Protein AF-A0A2J4XXE4-F1 (afdb_monomer_lite)

Foldseek 3Di:
DQQVCQLVVVAEGEDEFEAAPRLVVCLVVQLVQAVLLGQYEYEYEAAAPVCAPPPPDRHDPSVVSCVVRWLEEDEDNALVCVLVVQQVSRQSQNEQRHHYYYYYYYPVSVVDDDDDPDGDDHNDYDDFDDDDPVLVVVVVVVLVPWPQEAEEEELQCSVPLPVVVCVCVVSVHQYEYDPNCAPSQDCPHPSYLYYAFPPTDPVSQVSQLVGQEYEYEADAPDCRRAPDPCRGSVNYDYDHDGSDPVSPD

Organism: NCBI:txid1134687

Structure (mmCIF, N/CA/C/O backbone):
data_AF-A0A2J4XXE4-F1
#
_entry.id   AF-A0A2J4XXE4-F1
#
loop_
_atom_site.group_PDB
_atom_site.id
_atom_site.type_symbol
_atom_site.label_atom_id
_atom_site.label_alt_id
_atom_site.label_comp_id
_atom_site.label_asym_id
_atom_site.label_entity_id
_atom_site.label_seq_id
_atom_site.pdbx_PDB_ins_code
_atom_site.Cartn_x
_atom_site.Cartn_y
_atom_site.Cartn_z
_atom_site.occupancy
_atom_site.B_iso_or_equiv
_atom_site.auth_seq_id
_atom_site.auth_comp_id
_atom_site.auth_asym_id
_atom_site.auth_atom_id
_atom_site.pdbx_PDB_model_num
ATOM 1 N N . ILE A 1 1 ? 7.295 13.612 -2.060 1.00 96.94 1 ILE A N 1
ATOM 2 C CA . ILE A 1 1 ? 6.286 14.327 -2.887 1.00 96.94 1 ILE A CA 1
ATOM 3 C C . ILE A 1 1 ? 5.221 13.358 -3.389 1.00 96.94 1 ILE A C 1
ATOM 5 O O . ILE A 1 1 ? 4.118 13.436 -2.873 1.00 96.94 1 ILE A O 1
ATOM 9 N N . ALA A 1 2 ? 5.547 12.407 -4.279 1.00 97.94 2 ALA A N 1
ATOM 10 C CA . ALA A 1 2 ? 4.572 11.458 -4.842 1.00 97.94 2 ALA A CA 1
ATOM 11 C C . ALA A 1 2 ? 3.734 10.727 -3.776 1.00 97.94 2 ALA A C 1
ATOM 13 O O . ALA A 1 2 ? 2.513 10.740 -3.838 1.00 97.94 2 ALA A O 1
ATOM 14 N N . GLN A 1 3 ? 4.367 10.193 -2.728 1.00 97.56 3 GLN A N 1
ATOM 15 C CA . GLN A 1 3 ? 3.633 9.605 -1.603 1.00 97.56 3 GLN A CA 1
ATOM 16 C C . GLN A 1 3 ? 2.644 10.569 -0.928 1.00 97.56 3 GLN A C 1
ATOM 18 O O . GLN A 1 3 ? 1.549 10.162 -0.562 1.00 97.56 3 GLN A O 1
ATOM 23 N N . GLY A 1 4 ? 3.020 11.841 -0.764 1.00 97.12 4 GLY A N 1
ATOM 24 C CA . GLY A 1 4 ? 2.137 12.861 -0.201 1.00 97.12 4 GLY A CA 1
ATOM 25 C C . GLY A 1 4 ? 0.907 13.070 -1.079 1.00 97.12 4 GLY A C 1
ATOM 26 O O . GLY A 1 4 ? -0.203 13.010 -0.567 1.00 97.12 4 GLY A O 1
ATOM 27 N N . MET A 1 5 ? 1.108 13.199 -2.396 1.00 97.56 5 MET A N 1
ATOM 28 C CA . MET A 1 5 ? 0.019 13.301 -3.377 1.00 97.56 5 MET A CA 1
ATOM 29 C C . MET A 1 5 ? -0.908 12.082 -3.311 1.00 97.56 5 MET A C 1
ATOM 31 O O . MET A 1 5 ? -2.120 12.237 -3.194 1.00 97.56 5 MET A O 1
ATOM 35 N N . ALA A 1 6 ? -0.346 10.868 -3.298 1.00 96.31 6 ALA A N 1
ATOM 36 C CA . ALA A 1 6 ? -1.132 9.637 -3.225 1.00 96.31 6 ALA A CA 1
ATOM 37 C C . ALA A 1 6 ? -1.974 9.552 -1.942 1.00 96.31 6 ALA A C 1
ATOM 39 O O . ALA A 1 6 ? -3.142 9.168 -1.988 1.00 96.31 6 ALA A O 1
ATOM 40 N N . ARG A 1 7 ? -1.402 9.955 -0.799 1.00 93.75 7 ARG A N 1
ATOM 41 C CA . ARG A 1 7 ? -2.092 9.972 0.501 1.00 93.75 7 ARG A CA 1
ATOM 42 C C . ARG A 1 7 ? -3.218 11.005 0.559 1.00 93.75 7 ARG A C 1
ATOM 44 O O . ARG A 1 7 ? -4.219 10.748 1.217 1.00 93.75 7 ARG A O 1
ATOM 51 N N . THR A 1 8 ? -3.073 12.152 -0.103 1.00 91.81 8 THR A N 1
ATOM 52 C CA . THR A 1 8 ? -4.090 13.218 -0.078 1.00 91.81 8 THR A CA 1
ATOM 53 C C . THR A 1 8 ? -5.174 13.053 -1.136 1.00 91.81 8 THR A C 1
ATOM 55 O O . THR A 1 8 ? -6.309 13.454 -0.906 1.00 91.81 8 THR A O 1
ATOM 58 N N . GLU A 1 9 ? -4.842 12.485 -2.296 1.00 90.50 9 GLU A N 1
ATOM 59 C CA . GLU A 1 9 ? -5.772 12.355 -3.426 1.00 90.50 9 GLU A CA 1
ATOM 60 C C . GLU A 1 9 ? -6.449 10.980 -3.500 1.00 90.50 9 GLU A C 1
ATOM 62 O O . GLU A 1 9 ? -7.442 10.826 -4.213 1.00 90.50 9 GLU A O 1
ATOM 67 N N . GLY A 1 10 ? -5.917 9.969 -2.801 1.00 87.31 10 GLY A N 1
ATOM 68 C CA . GLY A 1 10 ? -6.435 8.598 -2.836 1.00 87.31 10 GLY A CA 1
ATOM 69 C C . GLY A 1 10 ? -6.231 7.894 -4.185 1.00 87.31 10 GLY A C 1
ATOM 70 O O . GLY A 1 10 ? -6.921 6.919 -4.486 1.00 87.31 10 GLY A O 1
ATOM 71 N N . LYS A 1 11 ? -5.304 8.389 -5.013 1.00 91.88 11 LYS A N 1
ATOM 72 C CA . LYS A 1 11 ? -4.981 7.875 -6.354 1.00 91.88 11 LYS A CA 1
ATOM 73 C C . LYS A 1 11 ? -3.490 7.538 -6.459 1.00 91.88 11 LYS A C 1
ATOM 75 O O . LYS A 1 11 ? -2.697 8.117 -5.717 1.00 91.88 11 LYS A O 1
ATOM 80 N N . PRO A 1 12 ? -3.078 6.640 -7.373 1.00 96.06 12 PRO A N 1
ATOM 81 C CA . PRO A 1 12 ? -1.661 6.411 -7.633 1.00 96.06 12 PRO A CA 1
ATOM 82 C C . PRO A 1 12 ? -0.940 7.696 -8.035 1.00 96.06 12 PRO A C 1
ATOM 84 O O . PRO A 1 12 ? -1.389 8.407 -8.933 1.00 96.06 12 PRO A O 1
ATOM 87 N N . ALA A 1 13 ? 0.202 7.957 -7.405 1.00 98.00 13 ALA A N 1
ATOM 88 C CA . ALA A 1 13 ? 1.112 9.027 -7.802 1.00 98.00 13 ALA A CA 1
ATOM 89 C C . ALA A 1 13 ? 2.370 8.455 -8.464 1.00 98.00 13 ALA A C 1
ATOM 91 O O . ALA A 1 13 ? 2.730 7.298 -8.238 1.00 98.00 13 ALA A O 1
ATOM 92 N N . VAL A 1 14 ? 3.058 9.278 -9.255 1.00 98.38 14 VAL A N 1
ATOM 93 C CA . VAL A 1 14 ? 4.239 8.863 -10.024 1.00 98.38 14 VAL A CA 1
ATOM 94 C C . VAL A 1 14 ? 5.496 9.549 -9.497 1.00 98.38 14 VAL A C 1
ATOM 96 O O . VAL A 1 14 ? 5.480 10.744 -9.197 1.00 98.38 14 VAL A O 1
ATOM 99 N N . CYS A 1 15 ? 6.602 8.812 -9.408 1.00 98.31 15 CYS A N 1
ATOM 100 C CA . CYS A 1 15 ? 7.941 9.393 -9.324 1.00 98.31 15 CYS A CA 1
ATOM 101 C C . CYS A 1 15 ? 8.848 8.806 -10.408 1.00 98.31 15 CYS A C 1
ATOM 103 O O . CYS A 1 15 ? 8.650 7.676 -10.852 1.00 98.31 15 CYS A O 1
ATOM 105 N N . MET A 1 16 ? 9.832 9.593 -10.841 1.00 98.38 16 MET A N 1
ATOM 106 C CA . MET A 1 16 ? 10.771 9.199 -11.887 1.00 98.38 16 MET A CA 1
ATOM 107 C C . MET A 1 16 ? 12.210 9.454 -11.448 1.00 98.38 16 MET A C 1
ATOM 109 O O . MET A 1 16 ? 12.475 10.455 -10.778 1.00 98.38 16 MET A O 1
ATOM 113 N N . ALA A 1 17 ? 13.137 8.588 -11.852 1.00 98.25 17 ALA A N 1
ATOM 114 C CA . ALA A 1 17 ? 14.572 8.812 -11.684 1.00 98.25 17 ALA A CA 1
ATOM 115 C C . ALA A 1 17 ? 15.397 8.219 -12.839 1.00 98.25 17 ALA A C 1
ATOM 117 O O . ALA A 1 17 ? 14.924 7.395 -13.617 1.00 98.25 17 ALA A O 1
ATOM 118 N N . CYS A 1 18 ? 16.652 8.656 -12.956 1.00 97.69 18 CYS A N 1
ATOM 119 C CA . CYS A 1 18 ? 17.628 8.025 -13.849 1.00 97.69 18 CYS A CA 1
ATOM 120 C C . CYS A 1 18 ? 18.100 6.667 -13.280 1.00 97.69 18 CYS A C 1
ATOM 122 O O . CYS A 1 18 ? 17.718 6.294 -12.168 1.00 97.69 18 CYS A O 1
ATOM 124 N N . SER A 1 19 ? 18.966 5.963 -14.013 1.00 97.88 19 SER A N 1
ATOM 125 C CA . SER A 1 19 ? 19.586 4.710 -13.569 1.00 97.88 19 SER A CA 1
ATOM 126 C C . SER A 1 19 ? 20.529 4.909 -12.377 1.00 97.88 19 SER A C 1
ATOM 128 O O . SER A 1 19 ? 20.773 6.032 -11.912 1.00 97.88 19 SER A O 1
ATOM 130 N N . GLY A 1 20 ? 21.059 3.798 -11.865 1.00 97.75 20 GLY A N 1
ATOM 131 C CA . GLY A 1 20 ? 22.115 3.774 -10.859 1.00 97.75 20 GLY A CA 1
ATOM 132 C C . GLY A 1 20 ? 21.778 4.613 -9.624 1.00 97.75 20 GLY A C 1
ATOM 133 O O . GLY A 1 20 ? 20.813 4.294 -8.928 1.00 97.75 20 GLY A O 1
ATOM 134 N N . PRO A 1 21 ? 22.517 5.706 -9.345 1.00 97.94 21 PRO A N 1
ATOM 135 C CA . PRO A 1 21 ? 22.295 6.517 -8.148 1.00 97.94 21 PRO A CA 1
ATOM 136 C C . PRO A 1 21 ? 20.896 7.149 -8.083 1.00 97.94 21 PRO A C 1
ATOM 138 O O . PRO A 1 21 ? 20.367 7.367 -6.993 1.00 97.94 21 PRO A O 1
ATOM 141 N N . GLY A 1 22 ? 20.278 7.444 -9.235 1.00 98.19 22 GLY A N 1
ATOM 142 C CA . GLY A 1 22 ? 18.912 7.967 -9.285 1.00 98.19 22 GLY A CA 1
ATOM 143 C C . GLY A 1 22 ? 17.916 6.956 -8.724 1.00 98.19 22 GLY A C 1
ATOM 144 O O . GLY A 1 22 ? 17.162 7.274 -7.806 1.00 98.19 22 GLY A O 1
ATOM 145 N N . ALA A 1 23 ? 17.980 5.727 -9.232 1.00 98.00 23 ALA A N 1
ATOM 146 C CA . ALA A 1 23 ? 17.180 4.604 -8.774 1.00 98.00 23 ALA A CA 1
ATOM 147 C C . ALA A 1 23 ? 17.428 4.290 -7.289 1.00 98.00 23 ALA A C 1
ATOM 149 O O . ALA A 1 23 ? 16.478 4.193 -6.514 1.00 98.00 23 ALA A O 1
ATOM 150 N N . THR A 1 24 ? 18.686 4.204 -6.843 1.00 98.31 24 THR A N 1
ATOM 151 C CA . THR A 1 24 ? 18.985 3.851 -5.443 1.00 98.31 24 THR A CA 1
ATOM 152 C C . THR A 1 24 ? 18.500 4.897 -4.438 1.00 98.31 24 THR A C 1
ATOM 154 O O . THR A 1 24 ? 18.116 4.543 -3.326 1.00 98.31 24 THR A O 1
ATOM 157 N N . ASN A 1 25 ? 18.436 6.176 -4.823 1.00 98.44 25 ASN A N 1
ATOM 158 C CA . ASN A 1 25 ? 17.881 7.232 -3.970 1.00 98.44 25 ASN A CA 1
ATOM 159 C C . ASN A 1 25 ? 16.371 7.081 -3.713 1.00 98.44 25 ASN A C 1
ATOM 161 O O . ASN A 1 25 ? 15.845 7.697 -2.785 1.00 98.44 25 ASN A O 1
ATOM 165 N N . LEU A 1 26 ? 15.664 6.264 -4.500 1.00 98.12 26 LEU A N 1
ATOM 166 C CA . LEU A 1 26 ? 14.237 6.006 -4.311 1.00 98.12 26 LEU A CA 1
ATOM 167 C C . LEU A 1 26 ? 13.953 4.886 -3.302 1.00 98.12 26 LEU A C 1
ATOM 169 O O . LEU A 1 26 ? 12.846 4.843 -2.770 1.00 98.12 26 LEU A O 1
ATOM 173 N N . ILE A 1 27 ? 14.927 4.021 -2.990 1.00 98.06 27 ILE A N 1
ATOM 174 C CA . ILE A 1 27 ? 14.746 2.800 -2.176 1.00 98.06 27 ILE A CA 1
ATOM 175 C C . ILE A 1 27 ? 13.984 3.083 -0.879 1.00 98.06 27 ILE A C 1
ATOM 177 O O . ILE A 1 27 ? 12.962 2.452 -0.618 1.00 98.06 27 ILE A O 1
ATOM 181 N N . THR A 1 28 ? 14.428 4.070 -0.097 1.00 98.44 28 THR A N 1
ATOM 182 C CA . THR A 1 28 ? 13.793 4.425 1.182 1.00 98.44 28 THR A CA 1
ATOM 183 C C . THR A 1 28 ? 12.332 4.827 1.001 1.00 98.44 28 THR A C 1
ATOM 185 O O . THR A 1 28 ? 11.464 4.372 1.740 1.00 98.44 28 THR A O 1
ATOM 188 N N . ALA A 1 29 ? 12.040 5.652 -0.006 1.00 97.94 29 ALA A N 1
ATOM 189 C CA . ALA A 1 29 ? 10.688 6.139 -0.257 1.00 97.94 29 ALA A CA 1
ATOM 190 C C . ALA A 1 29 ? 9.760 5.042 -0.802 1.00 97.94 29 ALA A C 1
ATOM 192 O O . ALA A 1 29 ? 8.556 5.087 -0.555 1.00 97.94 29 ALA A O 1
ATOM 193 N N . ILE A 1 30 ? 10.296 4.071 -1.541 1.00 98.44 30 ILE A N 1
ATOM 194 C CA . ILE A 1 30 ? 9.529 2.931 -2.049 1.00 98.44 30 ILE A CA 1
ATOM 195 C C . ILE A 1 30 ? 9.244 1.924 -0.932 1.00 98.44 30 ILE A C 1
ATOM 197 O O . ILE A 1 30 ? 8.102 1.495 -0.789 1.00 98.44 30 ILE A O 1
ATOM 201 N N . ALA A 1 31 ? 10.231 1.621 -0.086 1.00 98.56 31 ALA A N 1
ATOM 202 C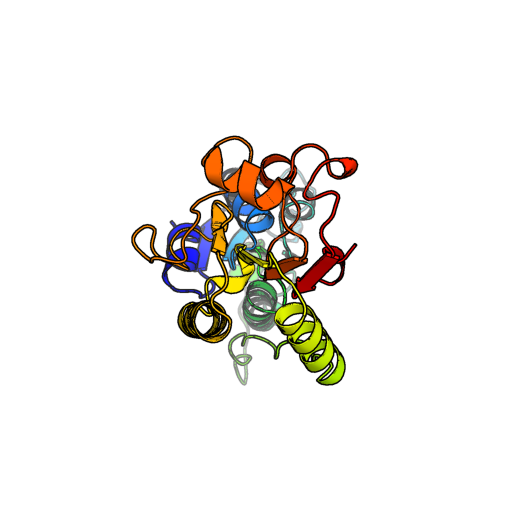 CA . ALA A 1 31 ? 10.033 0.776 1.089 1.00 98.56 31 ALA A CA 1
ATOM 203 C C . ALA A 1 31 ? 8.968 1.353 2.036 1.00 98.56 31 ALA A C 1
ATOM 205 O O . ALA A 1 31 ? 8.066 0.633 2.463 1.00 98.56 31 ALA A O 1
ATOM 206 N N . ASP A 1 32 ? 9.021 2.660 2.295 1.00 98.50 32 ASP A N 1
ATOM 207 C CA . ASP A 1 32 ? 8.016 3.377 3.085 1.00 98.50 32 ASP A CA 1
ATOM 208 C C . ASP A 1 32 ? 6.608 3.250 2.471 1.00 98.50 32 ASP A C 1
ATOM 210 O O . ASP A 1 32 ? 5.670 2.809 3.136 1.00 98.50 32 ASP A O 1
ATOM 214 N N . ALA A 1 33 ? 6.470 3.498 1.162 1.00 98.12 33 ALA A N 1
ATOM 215 C CA . ALA A 1 33 ? 5.197 3.331 0.457 1.00 98.12 33 ALA A CA 1
ATOM 216 C C . ALA A 1 33 ? 4.661 1.890 0.535 1.00 98.12 33 ALA A C 1
ATOM 218 O O . ALA A 1 33 ? 3.452 1.682 0.644 1.00 98.12 33 ALA A O 1
ATOM 219 N N . ARG A 1 34 ? 5.536 0.879 0.486 1.00 97.69 34 ARG A N 1
ATOM 220 C CA . ARG A 1 34 ? 5.143 -0.531 0.600 1.00 97.69 34 ARG A CA 1
ATOM 221 C C . ARG A 1 34 ? 4.624 -0.868 1.987 1.00 97.69 34 ARG A C 1
ATOM 223 O O . ARG A 1 34 ? 3.589 -1.527 2.087 1.00 97.69 34 ARG A O 1
ATOM 230 N N . LEU A 1 35 ? 5.316 -0.417 3.029 1.00 97.06 35 LEU A N 1
ATOM 231 C CA . LEU A 1 35 ? 4.935 -0.679 4.415 1.00 97.06 35 LEU A CA 1
ATOM 232 C C . LEU A 1 35 ? 3.628 0.019 4.793 1.00 97.06 35 LEU A C 1
ATOM 234 O O . LEU A 1 35 ? 2.844 -0.555 5.547 1.00 97.06 35 LEU A O 1
ATOM 238 N N . ASP A 1 36 ? 3.362 1.189 4.218 1.00 97.19 36 ASP A N 1
ATOM 239 C CA . ASP A 1 36 ? 2.142 1.962 4.461 1.00 97.19 36 ASP A CA 1
ATOM 240 C C . ASP A 1 36 ? 1.011 1.674 3.465 1.00 97.19 36 ASP A C 1
ATOM 242 O O . ASP A 1 36 ? -0.067 2.256 3.567 1.00 97.19 36 ASP A O 1
ATOM 246 N N . SER A 1 37 ? 1.217 0.740 2.530 1.00 97.50 37 SER A N 1
ATOM 247 C CA . SER A 1 37 ? 0.235 0.370 1.497 1.00 97.50 37 SER A CA 1
ATOM 248 C C . SER A 1 37 ? -0.212 1.563 0.636 1.00 97.50 37 SER A C 1
ATOM 250 O O . SER A 1 37 ? -1.399 1.763 0.386 1.00 97.50 37 SER A O 1
ATOM 252 N N . ILE A 1 38 ? 0.749 2.376 0.189 1.00 97.69 38 ILE A N 1
ATOM 253 C CA . ILE A 1 38 ? 0.518 3.580 -0.616 1.00 97.69 38 ILE A CA 1
ATOM 254 C C . ILE A 1 38 ? 0.619 3.246 -2.111 1.00 97.69 38 ILE A C 1
ATOM 256 O O . ILE A 1 38 ? 1.644 2.705 -2.540 1.00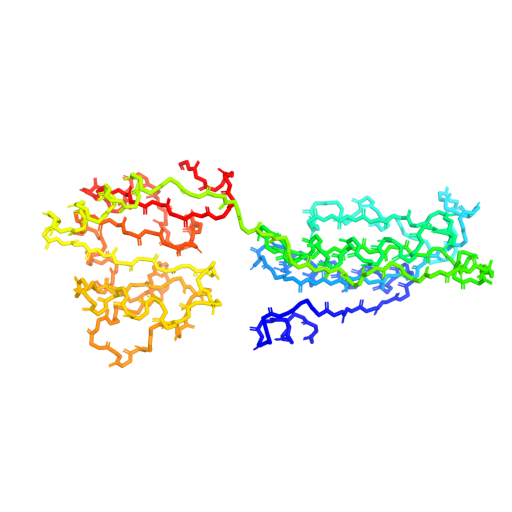 97.69 38 ILE A O 1
ATOM 260 N N . PRO A 1 39 ? -0.399 3.578 -2.931 1.00 97.69 39 PRO A N 1
ATOM 261 C CA . PRO A 1 39 ? -0.353 3.338 -4.368 1.00 97.69 39 PRO A CA 1
ATOM 262 C C . PRO A 1 39 ? 0.639 4.296 -5.032 1.00 97.69 39 PRO A C 1
ATOM 264 O O . PRO A 1 39 ? 0.449 5.514 -5.032 1.00 97.69 39 PRO A O 1
ATOM 267 N N . LEU A 1 40 ? 1.699 3.750 -5.619 1.00 98.31 40 LEU A N 1
ATOM 268 C CA . LEU A 1 40 ? 2.734 4.543 -6.274 1.00 98.31 40 LEU A CA 1
ATOM 269 C C . LEU A 1 40 ? 3.248 3.816 -7.517 1.00 98.31 40 LEU A C 1
ATOM 271 O O . LEU A 1 40 ? 3.366 2.595 -7.513 1.00 98.31 40 LEU A O 1
ATOM 275 N N . VAL A 1 41 ? 3.574 4.560 -8.571 1.00 98.69 41 VAL A N 1
ATOM 276 C CA . VAL A 1 41 ? 4.282 4.036 -9.746 1.00 98.69 41 VAL A CA 1
ATOM 277 C C . VAL A 1 41 ? 5.641 4.727 -9.835 1.00 98.69 41 VAL A C 1
ATOM 279 O O . VAL A 1 41 ? 5.732 5.944 -9.977 1.00 98.69 41 VAL A O 1
ATOM 282 N N . CYS A 1 42 ? 6.705 3.948 -9.691 1.00 98.44 42 CYS A N 1
ATOM 283 C CA . CYS A 1 42 ? 8.087 4.394 -9.803 1.00 98.44 42 CYS A CA 1
ATOM 284 C C . CYS A 1 42 ? 8.597 4.037 -11.196 1.00 98.44 42 CYS A C 1
ATOM 286 O O . CYS A 1 42 ? 8.496 2.878 -11.588 1.00 98.44 42 CYS A O 1
ATOM 288 N N . ILE A 1 43 ? 9.128 5.005 -11.939 1.00 98.75 43 ILE A N 1
ATOM 289 C CA . ILE A 1 43 ? 9.688 4.771 -13.273 1.00 98.75 43 ILE A CA 1
ATOM 290 C C . ILE A 1 43 ? 11.168 5.133 -13.252 1.00 98.75 43 ILE A C 1
ATOM 292 O O . ILE A 1 43 ? 11.527 6.274 -12.954 1.00 98.75 43 ILE A O 1
ATOM 296 N N . THR A 1 44 ? 12.031 4.187 -13.598 1.00 98.69 44 THR A N 1
ATOM 297 C CA . THR A 1 44 ? 13.467 4.437 -13.704 1.00 98.69 44 THR A CA 1
ATOM 298 C C . THR A 1 44 ? 13.991 4.166 -15.098 1.00 98.69 44 THR A C 1
ATOM 300 O O . THR A 1 44 ? 13.507 3.292 -15.814 1.00 98.69 44 THR A O 1
ATOM 303 N N . GLY A 1 45 ? 14.982 4.960 -15.498 1.00 98.50 45 GLY A N 1
ATOM 304 C CA . GLY A 1 45 ? 15.829 4.602 -16.625 1.00 98.50 45 GLY A CA 1
ATOM 305 C C . GLY A 1 45 ? 16.827 3.516 -16.231 1.00 98.50 45 GLY A C 1
ATOM 306 O O . GLY A 1 45 ? 17.247 3.451 -15.078 1.00 98.50 45 GLY A O 1
ATOM 307 N N . GLN A 1 46 ? 17.263 2.735 -17.212 1.00 98.50 46 GLN A N 1
ATOM 308 C CA . GLN A 1 46 ? 18.312 1.728 -17.070 1.00 98.50 46 GLN A CA 1
ATOM 309 C C . GLN A 1 46 ? 19.334 1.848 -18.209 1.00 98.50 46 GLN A C 1
ATOM 311 O O . GLN A 1 46 ? 19.068 2.476 -19.243 1.00 98.50 46 GLN A O 1
ATOM 316 N N . VAL A 1 47 ? 20.515 1.249 -18.032 1.00 98.25 47 VAL A N 1
ATOM 317 C CA . VAL A 1 47 ? 21.474 1.035 -19.127 1.00 98.25 47 VAL A CA 1
ATOM 318 C C . VAL A 1 47 ? 20.814 0.275 -20.293 1.00 98.25 47 VAL A C 1
ATOM 320 O O . VAL A 1 47 ? 19.777 -0.362 -20.091 1.00 98.25 47 VAL A O 1
ATOM 323 N N . PRO A 1 48 ? 21.351 0.350 -21.529 1.00 98.31 48 PRO A N 1
ATOM 324 C CA . PRO A 1 48 ? 20.824 -0.441 -22.638 1.00 98.31 48 PRO A CA 1
ATOM 325 C C . PRO A 1 48 ? 20.736 -1.927 -22.282 1.00 98.31 48 PRO A C 1
ATOM 327 O O . PRO A 1 48 ? 21.615 -2.429 -21.580 1.00 98.31 48 PRO A O 1
ATOM 330 N N . ALA A 1 49 ? 19.732 -2.641 -22.790 1.00 96.50 49 ALA A N 1
ATOM 331 C CA . ALA A 1 49 ? 19.475 -4.028 -22.399 1.00 96.50 49 ALA A CA 1
ATOM 332 C C . ALA A 1 49 ? 20.690 -4.952 -22.613 1.00 96.50 49 ALA A C 1
ATOM 334 O O . ALA A 1 49 ? 20.948 -5.839 -21.804 1.00 96.50 49 ALA A O 1
ATOM 335 N N . SER A 1 50 ? 21.482 -4.705 -23.662 1.00 97.12 50 SER A N 1
ATOM 336 C CA . SER A 1 50 ? 22.714 -5.452 -23.956 1.00 97.12 50 SER A CA 1
ATOM 337 C C . SER A 1 50 ? 23.856 -5.232 -22.955 1.00 97.12 50 SER A C 1
ATOM 339 O O . SER A 1 50 ? 24.827 -5.980 -22.983 1.00 97.12 50 SER A O 1
ATOM 341 N N . MET A 1 51 ? 23.778 -4.186 -22.130 1.00 97.12 51 MET A N 1
ATOM 342 C CA . MET A 1 51 ? 24.786 -3.816 -21.130 1.00 97.12 51 MET A CA 1
ATOM 343 C C . MET A 1 51 ? 24.389 -4.245 -19.712 1.00 97.12 51 MET A C 1
ATOM 345 O O . MET A 1 51 ? 25.174 -4.055 -18.787 1.00 97.12 51 MET A O 1
ATOM 349 N N . ILE A 1 52 ? 23.192 -4.807 -19.523 1.00 97.12 52 ILE A N 1
ATOM 350 C CA . ILE A 1 52 ? 22.758 -5.306 -18.217 1.00 97.12 52 ILE A CA 1
ATOM 351 C C . ILE A 1 52 ? 23.613 -6.526 -17.834 1.00 97.12 52 ILE A C 1
ATOM 353 O O . ILE A 1 52 ? 23.789 -7.453 -18.624 1.00 97.12 52 ILE A O 1
ATOM 357 N N . GLY A 1 53 ? 24.121 -6.529 -16.608 1.00 96.00 53 GLY A N 1
ATOM 358 C CA . GLY A 1 53 ? 25.038 -7.497 -16.026 1.00 96.00 53 GLY A CA 1
ATOM 359 C C . GLY A 1 53 ? 26.512 -7.270 -16.365 1.00 96.00 53 GLY A C 1
ATOM 360 O O . GLY A 1 53 ? 27.290 -8.211 -16.219 1.00 96.00 53 GLY A O 1
ATOM 361 N N . THR A 1 54 ? 26.908 -6.087 -16.855 1.00 96.88 54 THR A N 1
ATOM 362 C CA . THR A 1 54 ? 28.281 -5.849 -17.359 1.00 96.88 54 THR A CA 1
ATOM 363 C C . THR A 1 54 ? 29.077 -4.804 -16.578 1.00 96.88 54 THR A C 1
ATOM 365 O O . THR A 1 54 ? 30.175 -4.445 -17.002 1.00 96.88 54 THR A O 1
ATOM 368 N N . ASP A 1 55 ? 28.543 -4.325 -15.453 1.00 94.50 55 ASP A N 1
ATOM 369 C CA . ASP A 1 55 ? 29.083 -3.201 -14.678 1.00 94.50 55 ASP A CA 1
ATOM 370 C C . ASP A 1 55 ? 29.189 -1.922 -15.525 1.00 94.50 55 ASP A C 1
ATOM 372 O O . ASP A 1 55 ? 30.165 -1.164 -15.477 1.00 94.50 55 ASP A O 1
ATOM 376 N N . ALA A 1 56 ? 28.163 -1.679 -16.342 1.00 96.75 56 ALA A N 1
ATOM 377 C CA . ALA A 1 56 ? 28.096 -0.500 -17.185 1.00 96.75 56 ALA A CA 1
ATOM 378 C C . ALA A 1 56 ? 27.999 0.791 -16.350 1.00 96.75 56 ALA A C 1
ATOM 380 O O . ALA A 1 56 ? 27.666 0.801 -15.162 1.00 96.75 56 ALA A O 1
ATOM 381 N N . PHE A 1 57 ? 28.288 1.935 -16.977 1.00 97.00 57 PHE A N 1
ATOM 382 C CA . PHE A 1 57 ? 28.240 3.221 -16.281 1.00 97.00 57 PHE A CA 1
ATOM 383 C C . PHE A 1 57 ? 26.847 3.488 -15.692 1.00 97.00 57 PHE A C 1
ATOM 385 O O . PHE A 1 57 ? 25.862 3.556 -16.425 1.00 97.00 57 PHE A O 1
ATOM 392 N N . GLN A 1 58 ? 26.797 3.689 -14.370 1.00 97.06 58 GLN A N 1
ATOM 393 C CA . GLN A 1 58 ? 25.561 3.878 -13.599 1.00 97.06 58 GLN A CA 1
ATOM 394 C C . GLN A 1 58 ? 24.568 2.713 -13.719 1.00 97.06 58 GLN A C 1
ATOM 396 O O . GLN A 1 58 ? 23.358 2.916 -13.595 1.00 97.06 58 GLN A O 1
ATOM 401 N N . GLU A 1 59 ? 25.070 1.502 -13.933 1.00 97.62 59 GLU A N 1
ATOM 402 C CA . GLU A 1 59 ? 24.291 0.284 -13.778 1.00 97.62 59 GLU A CA 1
ATOM 403 C C . GLU A 1 59 ? 24.140 -0.078 -12.295 1.00 97.62 59 GLU A C 1
ATOM 405 O O . GLU A 1 59 ? 25.093 -0.018 -11.519 1.00 97.62 59 GLU A O 1
ATOM 410 N N . VAL A 1 60 ? 22.925 -0.462 -11.908 1.00 96.88 60 VAL A N 1
ATOM 411 C CA . VAL A 1 60 ? 22.603 -1.116 -10.636 1.00 96.88 60 VAL A CA 1
ATOM 412 C C . VAL A 1 60 ? 21.505 -2.141 -10.923 1.00 96.88 60 VAL A C 1
ATOM 414 O O . VAL A 1 60 ? 20.605 -1.853 -11.716 1.00 96.88 60 VAL A O 1
ATOM 417 N N . ASP A 1 61 ? 21.542 -3.294 -10.246 1.00 96.25 61 ASP A N 1
ATOM 418 C CA . ASP A 1 61 ? 20.461 -4.291 -10.260 1.00 96.25 61 ASP A CA 1
ATOM 419 C C . ASP A 1 61 ? 19.223 -3.779 -9.498 1.00 96.25 61 ASP A C 1
ATOM 421 O O . ASP A 1 61 ? 18.914 -4.171 -8.370 1.00 96.25 61 ASP A O 1
ATOM 425 N N . THR A 1 62 ? 18.522 -2.837 -10.126 1.00 95.06 62 THR A N 1
ATOM 426 C CA . THR A 1 62 ? 17.252 -2.253 -9.674 1.00 95.06 62 THR A CA 1
ATOM 427 C C . THR A 1 62 ? 16.178 -3.319 -9.493 1.00 95.06 62 THR A C 1
ATOM 429 O O . THR A 1 62 ? 15.367 -3.216 -8.570 1.00 95.06 62 THR A O 1
ATOM 432 N N . TYR A 1 63 ? 16.175 -4.361 -10.329 1.00 92.62 63 TYR A N 1
ATOM 433 C CA . TYR A 1 63 ? 15.224 -5.461 -10.239 1.00 92.62 63 TYR A CA 1
ATOM 434 C C . TYR A 1 63 ? 15.424 -6.230 -8.929 1.00 92.62 63 TYR A C 1
ATOM 436 O O . TYR A 1 63 ? 14.492 -6.317 -8.130 1.00 92.62 63 TYR A O 1
ATOM 444 N N . GLY A 1 64 ? 16.642 -6.697 -8.649 1.00 96.50 64 GLY A N 1
ATOM 445 C CA . GLY A 1 64 ? 16.970 -7.435 -7.429 1.00 96.50 64 GLY A CA 1
ATOM 446 C C . GLY A 1 64 ? 16.680 -6.650 -6.149 1.00 96.50 64 GLY A C 1
ATOM 447 O O . GLY A 1 64 ? 16.016 -7.157 -5.242 1.00 96.50 64 GLY A O 1
ATOM 448 N N . ILE A 1 65 ? 17.110 -5.386 -6.082 1.00 96.94 65 ILE A N 1
ATOM 449 C CA . ILE A 1 65 ? 16.938 -4.564 -4.870 1.00 96.94 65 ILE A CA 1
ATOM 450 C C . ILE A 1 65 ? 15.488 -4.118 -4.631 1.00 96.94 65 ILE A C 1
ATOM 452 O O . ILE A 1 65 ? 15.135 -3.800 -3.495 1.00 96.94 65 ILE A O 1
ATOM 456 N N . SER A 1 66 ? 14.642 -4.074 -5.668 1.00 97.19 66 SER A N 1
ATOM 457 C CA . SER A 1 66 ? 13.258 -3.589 -5.548 1.00 97.19 66 SER A CA 1
ATOM 458 C C . SER A 1 66 ? 12.238 -4.679 -5.209 1.00 97.19 66 SER A C 1
ATOM 460 O O . SER A 1 66 ? 11.189 -4.350 -4.652 1.00 97.19 66 SER A O 1
ATOM 462 N N . ILE A 1 67 ? 12.534 -5.962 -5.457 1.00 97.44 67 ILE A N 1
ATOM 463 C CA . ILE A 1 67 ? 11.653 -7.100 -5.117 1.00 97.44 67 ILE A CA 1
ATOM 464 C C . ILE A 1 67 ? 11.107 -7.038 -3.674 1.00 97.44 67 ILE A C 1
ATOM 466 O O . ILE A 1 67 ? 9.889 -7.099 -3.509 1.00 97.44 67 ILE A O 1
ATOM 470 N N . PRO A 1 68 ? 11.933 -6.894 -2.614 1.00 97.12 68 PRO A N 1
ATOM 471 C CA . PRO A 1 68 ? 11.430 -6.967 -1.238 1.00 97.12 68 PRO A CA 1
ATOM 472 C C . PRO A 1 68 ? 10.639 -5.728 -0.802 1.00 97.12 68 PRO A C 1
ATOM 474 O O . PRO A 1 68 ? 9.924 -5.770 0.197 1.00 97.12 68 PRO A O 1
ATOM 477 N N . ILE A 1 69 ? 10.778 -4.616 -1.526 1.00 98.25 69 ILE A N 1
ATOM 478 C CA . ILE A 1 69 ? 10.229 -3.313 -1.135 1.00 98.25 69 ILE A CA 1
ATOM 479 C C . ILE A 1 69 ? 9.130 -2.824 -2.072 1.00 98.25 69 ILE A C 1
ATOM 481 O O . ILE A 1 69 ? 8.633 -1.717 -1.901 1.00 98.25 69 ILE A O 1
ATOM 485 N N . THR A 1 70 ? 8.731 -3.624 -3.056 1.00 98.56 70 THR A N 1
ATOM 486 C CA . THR A 1 70 ? 7.641 -3.292 -3.972 1.00 98.56 70 THR A CA 1
ATOM 487 C C . THR A 1 70 ? 6.480 -4.259 -3.811 1.00 98.56 70 THR A C 1
ATOM 489 O O . THR A 1 70 ? 6.591 -5.333 -3.220 1.00 98.56 70 THR A O 1
ATOM 492 N N . LYS A 1 71 ? 5.308 -3.850 -4.295 1.00 98.38 71 LYS A N 1
ATOM 493 C CA . LYS A 1 71 ? 4.208 -4.782 -4.540 1.00 98.38 71 LYS A CA 1
ATOM 494 C C . LYS A 1 71 ? 4.481 -5.609 -5.795 1.00 98.38 71 LYS A C 1
ATOM 496 O O . LYS A 1 71 ? 4.107 -6.776 -5.851 1.00 98.38 71 LYS A O 1
ATOM 501 N N . HIS A 1 72 ? 5.091 -4.980 -6.794 1.00 98.50 72 HIS A N 1
ATOM 502 C CA . HIS A 1 72 ? 5.521 -5.613 -8.029 1.00 98.50 72 HIS A CA 1
ATOM 503 C C . HIS A 1 72 ? 6.606 -4.768 -8.702 1.00 98.50 72 HIS A C 1
ATOM 505 O O . HIS A 1 72 ? 6.667 -3.554 -8.487 1.00 98.50 72 HIS A O 1
ATOM 511 N N . ASN A 1 73 ? 7.421 -5.380 -9.551 1.00 98.19 73 ASN A N 1
ATOM 512 C CA . ASN A 1 73 ? 8.403 -4.675 -10.356 1.00 98.19 73 ASN A CA 1
ATOM 513 C C . ASN A 1 73 ? 8.511 -5.262 -11.772 1.00 98.19 73 ASN A C 1
ATOM 515 O O . ASN A 1 73 ? 8.285 -6.447 -11.992 1.00 98.19 73 ASN A O 1
ATOM 519 N N . TYR A 1 74 ? 8.862 -4.410 -12.730 1.00 98.50 74 TYR A N 1
ATOM 520 C CA . TYR A 1 74 ? 9.055 -4.743 -14.135 1.00 98.50 74 TYR A CA 1
ATOM 521 C C . TYR A 1 74 ? 10.449 -4.311 -14.583 1.00 98.50 74 TYR A C 1
ATOM 523 O O . TYR A 1 74 ? 10.893 -3.214 -14.250 1.00 98.50 74 TYR A O 1
ATOM 531 N N . LEU A 1 75 ? 11.091 -5.143 -15.402 1.00 98.12 75 LEU A N 1
ATOM 532 C CA . LEU A 1 75 ? 12.187 -4.745 -16.282 1.00 98.12 75 LEU A CA 1
ATOM 533 C C . LEU A 1 75 ? 11.676 -4.876 -17.717 1.00 98.12 75 LEU A C 1
ATOM 535 O O . LEU A 1 75 ? 11.472 -5.993 -18.195 1.00 98.12 75 LEU A O 1
ATOM 539 N N . VAL A 1 76 ? 11.431 -3.748 -18.378 1.00 98.25 76 VAL A N 1
ATOM 540 C CA . VAL A 1 76 ? 10.864 -3.729 -19.732 1.00 98.25 76 VAL A CA 1
ATOM 541 C C . VAL A 1 76 ? 11.944 -4.135 -20.727 1.00 98.25 76 VAL A C 1
ATOM 543 O O . VAL A 1 76 ? 13.011 -3.528 -20.753 1.00 98.25 76 VAL A O 1
ATOM 546 N N . ARG A 1 77 ? 11.692 -5.158 -21.548 1.00 95.31 77 ARG A N 1
ATOM 547 C CA . ARG A 1 77 ? 12.705 -5.683 -22.484 1.00 95.31 77 ARG A CA 1
ATOM 548 C C . ARG A 1 77 ? 12.460 -5.256 -23.920 1.00 95.31 77 ARG A C 1
ATOM 550 O O . ARG A 1 77 ? 13.391 -5.254 -24.721 1.00 95.31 77 ARG A O 1
ATOM 557 N N . ASN A 1 78 ? 11.223 -4.900 -24.249 1.00 97.06 78 ASN A N 1
ATOM 558 C CA . ASN A 1 78 ? 10.831 -4.488 -25.587 1.00 97.06 78 ASN A CA 1
ATOM 559 C C . ASN A 1 78 ? 9.873 -3.290 -25.530 1.00 97.06 78 ASN A C 1
ATOM 561 O O . ASN A 1 78 ? 8.992 -3.227 -24.674 1.00 97.06 78 ASN A O 1
ATOM 565 N N . ILE A 1 79 ? 10.007 -2.354 -26.474 1.00 98.06 79 ILE A N 1
ATOM 566 C CA . ILE A 1 79 ? 9.121 -1.186 -26.586 1.00 98.06 79 ILE A CA 1
ATOM 567 C C . ILE A 1 79 ? 7.644 -1.572 -26.767 1.00 98.06 79 ILE A C 1
ATOM 569 O O . ILE A 1 79 ? 6.769 -0.858 -26.286 1.00 98.06 79 ILE A O 1
ATOM 573 N N . ALA A 1 80 ? 7.355 -2.734 -27.361 1.00 97.19 80 ALA A N 1
ATOM 574 C CA . ALA A 1 80 ? 5.996 -3.258 -27.511 1.00 97.19 80 ALA A CA 1
ATOM 575 C C . ALA A 1 80 ? 5.306 -3.629 -26.198 1.00 97.19 80 ALA A C 1
ATOM 577 O O . ALA A 1 80 ? 4.080 -3.626 -26.127 1.00 97.19 80 ALA A O 1
ATOM 578 N N . GLU A 1 81 ? 6.072 -3.902 -25.146 1.00 97.12 81 GLU A N 1
ATOM 579 C CA . GLU A 1 81 ? 5.533 -4.262 -23.833 1.00 97.12 81 GLU A CA 1
ATOM 580 C C . GLU A 1 81 ? 5.188 -3.018 -23.009 1.00 97.12 81 GLU A C 1
ATOM 582 O O . GLU A 1 81 ? 4.281 -3.055 -22.177 1.00 97.12 81 GLU A O 1
ATOM 587 N N . LEU A 1 82 ? 5.902 -1.908 -23.239 1.00 98.00 82 LEU A N 1
ATOM 588 C CA . LEU A 1 82 ? 5.842 -0.724 -22.387 1.00 98.00 82 LEU A CA 1
ATOM 589 C C . LEU A 1 82 ? 4.414 -0.175 -22.209 1.00 98.00 82 LEU A C 1
ATOM 591 O O . LEU A 1 82 ? 4.035 0.043 -21.057 1.00 98.00 82 LEU A O 1
ATOM 595 N N . PRO A 1 83 ? 3.581 0.004 -23.259 1.00 97.94 83 PRO A N 1
ATOM 596 C CA . PRO A 1 83 ? 2.219 0.509 -23.079 1.00 97.94 83 PRO A CA 1
ATOM 597 C C . PRO A 1 83 ? 1.379 -0.354 -22.127 1.00 97.94 83 PRO A C 1
ATOM 599 O O . PRO A 1 83 ? 0.692 0.176 -21.250 1.00 97.94 83 PRO A O 1
ATOM 602 N N . GLN A 1 84 ? 1.466 -1.684 -22.256 1.00 98.12 84 GLN A N 1
ATOM 603 C CA . GLN A 1 84 ? 0.717 -2.605 -21.400 1.00 98.12 84 GLN A CA 1
ATOM 604 C C . GLN A 1 84 ? 1.281 -2.619 -19.978 1.00 98.12 84 GLN A C 1
ATOM 606 O O . GLN A 1 84 ? 0.512 -2.579 -19.022 1.00 98.12 84 GLN A O 1
ATOM 611 N N . VAL A 1 85 ? 2.609 -2.596 -19.825 1.00 98.56 85 VAL A N 1
ATOM 612 C CA . VAL A 1 85 ? 3.277 -2.530 -18.516 1.00 98.56 85 VAL A CA 1
ATOM 613 C C . VAL A 1 85 ? 2.863 -1.279 -17.739 1.00 98.56 85 VAL A C 1
ATOM 615 O O . VAL A 1 85 ? 2.611 -1.371 -16.538 1.00 98.56 85 VAL A O 1
ATOM 618 N N . ILE A 1 86 ? 2.734 -0.122 -18.400 1.00 98.44 86 ILE A N 1
ATOM 619 C CA . ILE A 1 86 ? 2.227 1.095 -17.751 1.00 98.44 86 ILE A CA 1
ATOM 620 C C . ILE A 1 86 ? 0.791 0.878 -17.253 1.00 98.44 86 ILE A C 1
ATOM 622 O O . ILE A 1 86 ? 0.524 1.107 -16.072 1.00 98.44 86 ILE A O 1
ATOM 626 N N . SER A 1 87 ? -0.126 0.403 -18.105 1.00 98.38 87 SER A N 1
ATOM 627 C CA . SER A 1 87 ? -1.514 0.126 -17.693 1.00 98.38 87 SER A CA 1
ATOM 628 C C . SER A 1 87 ? -1.570 -0.851 -16.509 1.00 98.38 87 SER A C 1
ATOM 630 O O . SER A 1 87 ? -2.216 -0.595 -15.485 1.00 98.38 87 SER A O 1
ATOM 632 N N . ASP A 1 88 ? -0.803 -1.933 -16.587 1.00 98.62 88 ASP A N 1
ATOM 633 C CA . ASP A 1 88 ? -0.744 -2.970 -15.566 1.00 98.62 88 ASP A CA 1
ATOM 634 C C . ASP A 1 88 ? -0.178 -2.447 -14.250 1.00 98.62 88 ASP A C 1
ATOM 636 O O . ASP A 1 88 ? -0.713 -2.762 -13.186 1.00 98.62 88 ASP A O 1
ATOM 640 N N . ALA A 1 89 ? 0.856 -1.608 -14.294 1.00 98.69 89 ALA A N 1
ATOM 641 C CA . ALA A 1 89 ? 1.452 -1.026 -13.104 1.00 98.69 89 ALA A CA 1
ATOM 642 C C . ALA A 1 89 ? 0.460 -0.157 -12.326 1.00 98.69 89 ALA A C 1
ATOM 644 O O . ALA A 1 89 ? 0.353 -0.304 -11.108 1.00 98.69 89 ALA A O 1
ATOM 645 N N . PHE A 1 90 ? -0.322 0.686 -13.007 1.00 98.62 90 PHE A N 1
ATOM 646 C CA . PHE A 1 90 ? -1.365 1.483 -12.352 1.00 98.62 90 PHE A CA 1
ATOM 647 C C . PHE A 1 90 ? -2.465 0.602 -11.759 1.00 98.62 90 PHE A C 1
ATOM 649 O O . PHE A 1 90 ? -2.847 0.783 -10.600 1.00 98.62 90 PHE A O 1
ATOM 656 N N . ARG A 1 91 ? -2.934 -0.399 -12.515 1.00 98.44 91 ARG A N 1
ATOM 657 C CA . ARG A 1 91 ? -3.921 -1.372 -12.033 1.00 98.44 91 ARG A CA 1
ATOM 658 C C . ARG A 1 91 ? -3.421 -2.109 -10.792 1.00 98.44 91 ARG A C 1
ATOM 660 O O . ARG A 1 91 ? -4.150 -2.186 -9.803 1.00 98.44 91 ARG A O 1
ATOM 667 N N . ILE A 1 92 ? -2.189 -2.613 -10.805 1.00 98.38 92 ILE A N 1
ATOM 668 C CA . ILE A 1 92 ? -1.583 -3.328 -9.675 1.00 98.38 92 ILE A CA 1
ATOM 669 C C . ILE A 1 92 ? -1.400 -2.393 -8.479 1.00 98.38 92 ILE A C 1
ATOM 671 O O . ILE A 1 92 ? -1.767 -2.778 -7.368 1.00 98.38 92 ILE A O 1
ATOM 675 N N . ALA A 1 93 ? -0.892 -1.175 -8.676 1.00 98.38 93 ALA A N 1
ATOM 676 C CA . ALA A 1 93 ? -0.606 -0.242 -7.588 1.00 98.38 93 ALA A CA 1
ATOM 677 C C . ALA A 1 93 ? -1.845 0.080 -6.733 1.00 98.38 93 ALA A C 1
ATOM 679 O O . ALA A 1 93 ? -1.724 0.213 -5.517 1.00 98.38 93 ALA A O 1
ATOM 680 N N . GLN A 1 94 ? -3.036 0.150 -7.341 1.00 96.56 94 GLN A N 1
ATOM 681 C CA . GLN A 1 94 ? -4.281 0.558 -6.665 1.00 96.56 94 GLN A CA 1
ATOM 682 C C . GLN A 1 94 ? -5.266 -0.570 -6.313 1.00 96.56 94 GLN A C 1
ATOM 684 O O . GLN A 1 94 ? -6.198 -0.353 -5.536 1.00 96.56 94 GLN A O 1
ATOM 689 N N . SER A 1 95 ? -5.121 -1.758 -6.903 1.00 96.62 95 SER A N 1
ATOM 690 C CA . SER A 1 95 ? -6.057 -2.878 -6.692 1.00 96.62 95 SER A CA 1
ATOM 691 C C . SER A 1 95 ? -5.711 -3.699 -5.452 1.00 96.62 95 SER A C 1
ATOM 693 O O . SER A 1 95 ? -4.541 -3.803 -5.097 1.00 96.62 95 SER A O 1
ATOM 695 N N . GLY A 1 96 ? -6.693 -4.339 -4.810 1.00 95.69 96 GLY A N 1
ATOM 696 C CA . GLY A 1 96 ? -6.453 -5.081 -3.563 1.00 95.69 96 GLY A CA 1
ATOM 697 C C . GLY A 1 96 ? -5.832 -4.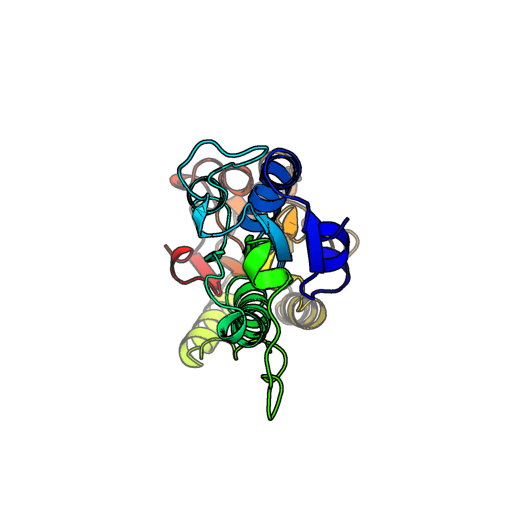184 -2.484 1.00 95.69 96 GLY A C 1
ATOM 698 O O . GLY A 1 96 ? -6.205 -3.015 -2.371 1.00 95.69 96 GLY A O 1
ATOM 699 N N . ARG A 1 97 ? -4.844 -4.703 -1.741 1.00 96.38 97 ARG A N 1
ATOM 700 C CA . ARG A 1 97 ? -3.978 -3.880 -0.883 1.00 96.38 97 ARG A CA 1
ATOM 701 C C . ARG A 1 97 ? -3.065 -3.001 -1.748 1.00 96.38 97 ARG A C 1
ATOM 703 O O . ARG A 1 97 ? -2.251 -3.561 -2.494 1.00 96.38 97 ARG A O 1
ATOM 710 N N . PRO A 1 98 ? -3.173 -1.662 -1.700 1.00 97.31 98 PRO A N 1
ATOM 711 C CA . PRO A 1 98 ? -2.363 -0.805 -2.555 1.00 97.31 98 PRO A CA 1
ATOM 712 C C . PRO A 1 98 ? -0.872 -0.884 -2.207 1.00 97.31 98 PRO A C 1
ATOM 714 O O . PRO A 1 98 ? -0.486 -1.325 -1.124 1.00 97.31 98 PRO A O 1
ATOM 717 N N . GLY A 1 99 ? -0.018 -0.484 -3.141 1.00 98.25 99 GLY A N 1
ATOM 718 C CA . GLY A 1 99 ? 1.424 -0.485 -2.922 1.00 98.25 99 GLY A CA 1
ATOM 719 C C . GLY A 1 99 ? 2.212 0.012 -4.131 1.00 98.25 99 GLY A C 1
ATOM 720 O O . GLY A 1 99 ? 1.637 0.211 -5.203 1.00 98.25 99 GLY A O 1
ATOM 721 N N . PRO A 1 100 ? 3.529 0.203 -3.975 1.00 98.69 100 PRO A N 1
ATOM 722 C CA . PRO A 1 100 ? 4.373 0.719 -5.037 1.00 98.69 100 PRO A CA 1
ATOM 723 C C . PRO A 1 100 ? 4.652 -0.343 -6.106 1.00 98.69 100 PRO A C 1
ATOM 725 O O . PRO A 1 100 ? 4.966 -1.491 -5.781 1.00 98.69 100 PRO A O 1
ATOM 728 N N . VAL A 1 101 ? 4.592 0.061 -7.374 1.00 98.81 101 VAL A N 1
ATOM 729 C CA . VAL A 1 101 ? 5.054 -0.716 -8.529 1.00 98.81 101 VAL A CA 1
ATOM 730 C C . VAL A 1 101 ? 6.244 -0.011 -9.162 1.00 98.81 101 VAL A C 1
ATOM 732 O O . VAL A 1 101 ? 6.178 1.189 -9.417 1.00 98.81 101 VAL A O 1
ATOM 735 N N . TRP A 1 102 ? 7.329 -0.741 -9.405 1.00 98.75 102 TRP A N 1
ATOM 736 C CA . TRP A 1 102 ? 8.549 -0.200 -10.010 1.00 98.75 102 TRP A CA 1
ATOM 737 C C . TRP A 1 102 ? 8.682 -0.653 -11.461 1.00 98.75 102 TRP A C 1
ATOM 739 O O . TRP A 1 102 ? 8.593 -1.840 -11.740 1.00 98.75 102 TRP A O 1
ATOM 749 N N . ILE A 1 103 ? 8.906 0.269 -12.390 1.00 98.81 103 ILE A N 1
ATOM 750 C CA . ILE A 1 103 ? 9.087 -0.009 -13.815 1.00 98.81 103 ILE A CA 1
ATOM 751 C C . ILE A 1 103 ? 10.465 0.491 -14.226 1.00 98.81 103 ILE A C 1
ATOM 753 O O . ILE A 1 103 ? 10.711 1.696 -14.232 1.00 98.81 103 ILE A O 1
ATOM 757 N N . ASP A 1 104 ? 11.357 -0.430 -14.562 1.00 98.31 104 ASP A N 1
ATOM 758 C CA . ASP A 1 104 ? 12.693 -0.114 -15.046 1.00 98.31 104 ASP A CA 1
ATOM 759 C C . ASP A 1 104 ? 12.743 -0.229 -16.572 1.00 98.31 104 ASP A C 1
ATOM 761 O O . ASP A 1 104 ? 12.343 -1.249 -17.143 1.00 98.31 104 ASP A O 1
ATOM 765 N N . ILE A 1 105 ? 13.183 0.839 -17.238 1.00 98.62 105 ILE A N 1
ATOM 766 C CA . ILE A 1 105 ? 13.105 0.982 -18.694 1.00 98.62 105 ILE A CA 1
ATOM 767 C C . ILE A 1 105 ? 14.516 1.208 -19.261 1.00 98.62 105 ILE A C 1
ATOM 769 O O . ILE A 1 105 ? 15.067 2.306 -19.118 1.00 98.62 105 ILE A O 1
ATOM 773 N N . PRO A 1 106 ? 15.112 0.216 -19.943 1.00 98.62 106 PRO A N 1
ATOM 774 C CA . PRO A 1 106 ? 16.385 0.360 -20.646 1.00 98.62 106 PRO A CA 1
ATOM 775 C C . PRO A 1 106 ? 16.390 1.507 -21.657 1.00 98.62 106 PRO A C 1
ATOM 777 O O . PRO A 1 106 ? 15.392 1.789 -22.323 1.00 98.62 106 PRO A O 1
ATOM 780 N N . LYS A 1 107 ? 17.532 2.185 -21.783 1.00 98.50 107 LYS A N 1
ATOM 781 C CA . LYS A 1 107 ? 17.698 3.343 -22.676 1.00 98.50 107 LYS A CA 1
ATOM 782 C C . LYS A 1 107 ? 17.349 3.040 -24.139 1.00 98.50 107 LYS A C 1
ATOM 784 O O . LYS A 1 107 ? 16.777 3.885 -24.821 1.00 98.50 107 LYS A O 1
ATOM 789 N N . ASP A 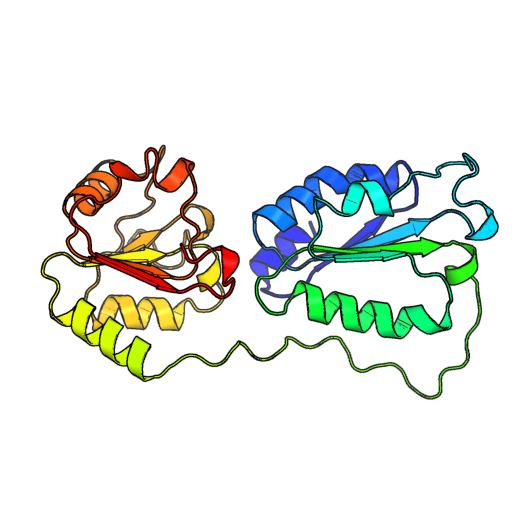1 108 ? 17.724 1.867 -24.631 1.00 98.31 108 ASP A N 1
ATOM 790 C CA . ASP A 1 108 ? 17.430 1.400 -25.988 1.00 98.31 108 ASP A CA 1
ATOM 791 C C . ASP A 1 108 ? 15.939 1.117 -26.197 1.00 98.31 108 ASP A C 1
ATOM 793 O O . ASP A 1 108 ? 15.410 1.448 -27.254 1.00 98.31 108 ASP A O 1
ATOM 797 N N . VAL A 1 109 ? 15.237 0.620 -25.173 1.00 98.56 109 VAL A N 1
ATOM 798 C CA . VAL A 1 109 ? 13.770 0.505 -25.189 1.00 98.56 109 VAL A CA 1
ATOM 799 C C . VAL A 1 109 ? 13.118 1.886 -25.274 1.00 98.56 109 VAL A C 1
ATOM 801 O O . VAL A 1 109 ? 12.228 2.078 -26.093 1.00 98.56 109 VAL A O 1
ATOM 804 N N . GLN A 1 110 ? 13.583 2.866 -24.490 1.00 97.94 110 GLN A N 1
ATOM 805 C CA . GLN A 1 110 ? 13.052 4.241 -24.531 1.00 97.94 110 GLN A CA 1
ATOM 806 C C . GLN A 1 110 ? 13.246 4.918 -25.897 1.00 97.94 110 GLN A C 1
ATOM 808 O O . GLN A 1 110 ? 12.420 5.729 -26.304 1.00 97.94 110 GLN A O 1
ATOM 813 N N . ALA A 1 111 ? 14.356 4.622 -26.579 1.00 98.12 111 ALA A N 1
ATOM 814 C CA . ALA A 1 111 ? 14.700 5.215 -27.871 1.00 98.12 111 ALA A CA 1
ATOM 815 C C . ALA A 1 111 ? 14.080 4.477 -29.070 1.00 98.12 111 ALA A C 1
ATOM 817 O O . ALA A 1 111 ? 14.113 4.993 -30.189 1.00 98.12 111 ALA A O 1
ATOM 818 N N . ALA A 1 112 ? 13.555 3.269 -28.865 1.00 98.31 112 ALA A N 1
ATOM 819 C CA . ALA A 1 112 ? 12.954 2.481 -29.926 1.00 98.31 112 ALA A CA 1
ATOM 820 C C . ALA A 1 112 ? 11.622 3.089 -30.390 1.00 98.31 112 ALA A C 1
ATOM 822 O O . ALA A 1 112 ? 10.872 3.690 -29.624 1.00 98.31 112 ALA A O 1
ATOM 823 N N . THR A 1 113 ? 11.328 2.918 -31.677 1.00 97.81 113 THR A N 1
ATOM 824 C CA . THR A 1 113 ? 10.047 3.315 -32.272 1.00 97.81 113 THR A CA 1
ATOM 825 C C . THR A 1 113 ? 9.111 2.116 -32.317 1.00 97.81 113 THR A C 1
ATOM 827 O O . THR A 1 113 ? 9.547 0.990 -32.551 1.00 97.81 113 THR A O 1
ATOM 830 N N . ILE A 1 114 ? 7.823 2.372 -32.116 1.00 97.06 114 ILE A N 1
ATOM 831 C CA . ILE A 1 114 ? 6.757 1.391 -32.265 1.00 97.06 114 ILE A CA 1
ATOM 832 C C . ILE A 1 114 ? 5.579 2.011 -33.011 1.00 97.06 114 ILE A C 1
ATOM 834 O O . ILE A 1 114 ? 5.276 3.189 -32.829 1.00 97.06 114 ILE A O 1
ATOM 838 N N . GLU A 1 115 ? 4.909 1.201 -33.823 1.00 96.44 115 GLU A N 1
ATOM 839 C CA . GLU A 1 115 ? 3.592 1.508 -34.373 1.00 96.44 115 GLU A CA 1
ATOM 840 C C . GLU A 1 115 ? 2.530 0.795 -33.534 1.00 96.44 115 GLU A C 1
ATOM 842 O O . GLU A 1 115 ? 2.655 -0.393 -33.235 1.00 96.44 115 GLU A O 1
ATOM 847 N N . LEU A 1 116 ? 1.506 1.536 -33.115 1.00 94.19 116 LEU A N 1
ATOM 848 C CA . LEU A 1 116 ? 0.400 1.020 -32.316 1.00 94.19 116 LEU A CA 1
ATOM 849 C C . LEU A 1 116 ? -0.909 1.381 -33.002 1.00 94.19 116 LEU A C 1
ATOM 851 O O . LEU A 1 116 ? -1.155 2.556 -33.272 1.00 94.19 116 LEU A O 1
ATOM 855 N N . ASP A 1 117 ? -1.768 0.386 -33.202 1.00 93.62 117 ASP A N 1
ATOM 856 C CA . ASP A 1 117 ? -3.136 0.626 -33.667 1.00 93.62 117 ASP A CA 1
ATOM 857 C C . ASP A 1 117 ? -3.965 1.344 -32.589 1.00 93.62 117 ASP A C 1
ATOM 859 O O . ASP A 1 117 ? -4.785 2.212 -32.889 1.00 93.62 117 ASP A O 1
ATOM 863 N N . ALA A 1 118 ? -3.735 0.995 -31.318 1.00 95.31 118 ALA A N 1
ATOM 864 C CA . ALA A 1 118 ? -4.377 1.597 -30.156 1.00 95.31 118 ALA A CA 1
ATOM 865 C C . ALA A 1 118 ? -3.490 1.492 -28.905 1.00 95.31 118 ALA A C 1
ATOM 867 O O . ALA A 1 118 ? -2.689 0.565 -28.765 1.00 95.31 118 ALA A O 1
ATOM 868 N N . LEU A 1 119 ? -3.662 2.432 -27.971 1.00 94.88 119 LEU A N 1
ATOM 869 C CA . LEU A 1 119 ? -3.097 2.317 -26.626 1.00 94.88 119 LEU A CA 1
ATOM 870 C C . LEU A 1 119 ? -3.968 1.388 -25.767 1.00 94.88 119 LEU A C 1
ATOM 872 O O . LEU A 1 119 ? -5.192 1.417 -25.907 1.00 94.88 119 LEU A O 1
ATOM 876 N N . PRO A 1 120 ? -3.374 0.610 -24.844 1.00 96.00 120 PRO A N 1
ATOM 877 C CA . PRO A 1 120 ? -4.140 -0.087 -23.822 1.00 96.00 120 PRO A CA 1
ATOM 878 C C . PRO A 1 120 ? -4.968 0.892 -22.991 1.00 96.00 120 PRO A C 1
ATOM 880 O O . PRO A 1 120 ? -4.535 2.016 -22.720 1.00 96.00 120 PRO A O 1
ATOM 883 N N . GLU A 1 121 ? -6.131 0.436 -22.531 1.00 96.62 121 GLU A N 1
ATOM 884 C CA . GLU A 1 121 ? -6.947 1.205 -21.595 1.00 96.62 121 GLU A CA 1
ATOM 885 C C . GLU A 1 121 ? -6.133 1.575 -20.345 1.00 96.62 121 GLU A C 1
ATOM 887 O O . GLU A 1 121 ? -5.342 0.750 -19.863 1.00 96.62 121 GLU A O 1
ATOM 892 N N . PRO A 1 122 ? -6.311 2.784 -19.781 1.00 95.00 122 PRO A N 1
ATOM 893 C CA . PRO A 1 122 ? -5.660 3.157 -18.536 1.00 95.00 122 PRO A CA 1
ATOM 894 C C . PRO A 1 122 ? -5.932 2.135 -17.432 1.00 95.00 122 PRO A C 1
ATOM 896 O O . PRO A 1 122 ? -7.058 1.666 -17.252 1.00 95.00 122 PRO A O 1
ATOM 899 N N . GLY A 1 123 ? -4.897 1.815 -16.655 1.00 94.69 123 GLY A N 1
ATOM 900 C CA . GLY A 1 123 ? -5.001 0.870 -15.551 1.00 94.69 123 GLY A CA 1
ATOM 901 C C . GLY A 1 123 ? -6.061 1.292 -14.539 1.00 94.69 123 GLY A C 1
ATOM 902 O O . GLY A 1 123 ? -5.841 2.218 -13.758 1.00 94.69 123 GLY A O 1
ATOM 903 N N . ALA A 1 124 ? -7.201 0.601 -14.529 1.00 94.88 124 ALA A N 1
ATOM 904 C CA . ALA A 1 124 ? -8.302 0.848 -13.603 1.00 94.88 124 ALA A CA 1
ATOM 905 C C . ALA A 1 124 ? -8.195 -0.024 -12.344 1.00 94.88 124 ALA A C 1
ATOM 907 O O . ALA A 1 124 ? -7.495 -1.040 -12.314 1.00 94.88 124 ALA A O 1
ATOM 908 N N . ARG A 1 125 ? -8.848 0.400 -11.257 1.00 94.25 125 ARG A N 1
ATOM 909 C CA . ARG A 1 125 ? -8.871 -0.361 -10.005 1.00 94.25 125 ARG A CA 1
ATOM 910 C C . ARG A 1 125 ? -9.755 -1.583 -10.211 1.00 94.25 125 ARG A C 1
ATOM 912 O O . ARG A 1 125 ? -10.896 -1.444 -10.642 1.00 94.25 125 ARG A O 1
ATOM 919 N N . MET A 1 126 ? -9.238 -2.765 -9.899 1.00 94.50 126 MET A N 1
ATOM 920 C CA . MET A 1 126 ? -10.034 -3.988 -9.932 1.00 94.50 126 MET A CA 1
ATOM 921 C C . MET A 1 126 ? -11.128 -3.927 -8.867 1.00 94.50 126 MET A C 1
ATOM 923 O O . MET A 1 126 ? -10.939 -3.326 -7.803 1.00 94.50 126 MET A O 1
ATOM 927 N N . ALA A 1 127 ? -12.255 -4.578 -9.152 1.00 93.06 127 ALA A N 1
ATOM 928 C CA . ALA A 1 127 ? -13.308 -4.764 -8.169 1.00 93.06 127 ALA A CA 1
ATOM 929 C C . ALA A 1 127 ? -12.739 -5.414 -6.898 1.00 93.06 127 ALA A C 1
ATOM 931 O O . ALA A 1 127 ? -11.848 -6.268 -6.963 1.00 93.06 127 ALA A O 1
ATOM 932 N N . ALA A 1 128 ? -13.237 -4.977 -5.742 1.00 88.62 128 ALA A N 1
ATOM 933 C CA . ALA A 1 128 ? -12.901 -5.621 -4.482 1.00 88.62 128 ALA A CA 1
ATOM 934 C C . ALA A 1 128 ? -13.402 -7.079 -4.493 1.00 88.62 128 ALA A C 1
ATOM 936 O O . ALA A 1 128 ? -14.407 -7.358 -5.153 1.00 88.62 128 ALA A O 1
ATOM 937 N N . PRO A 1 129 ? -12.730 -7.998 -3.776 1.00 87.50 129 PRO A N 1
ATOM 938 C CA . PRO A 1 129 ? -13.228 -9.357 -3.606 1.00 87.50 129 PRO A CA 1
ATOM 939 C C . PRO A 1 129 ? -14.658 -9.359 -3.057 1.00 87.50 129 PRO A C 1
ATOM 941 O O . PRO A 1 129 ? -15.016 -8.505 -2.241 1.00 87.50 129 PRO A O 1
ATOM 944 N N . GLU A 1 130 ? -15.465 -10.326 -3.488 1.00 90.75 130 GLU A N 1
ATOM 945 C CA . GLU A 1 130 ? -16.785 -10.535 -2.898 1.00 90.75 130 GLU A CA 1
ATOM 946 C C . GLU A 1 130 ? -16.651 -10.910 -1.417 1.00 90.75 130 GLU A C 1
ATOM 948 O O . GLU A 1 130 ? -15.730 -11.628 -1.019 1.00 90.75 130 GLU A O 1
ATOM 953 N N . PHE A 1 131 ? -17.584 -10.424 -0.602 1.00 89.12 131 PHE A N 1
ATOM 954 C CA . PHE A 1 131 ? -17.686 -10.766 0.812 1.00 89.12 131 PHE A CA 1
ATOM 955 C C . PHE A 1 131 ? -18.998 -11.499 1.079 1.00 89.12 131 PHE A C 1
ATOM 957 O O . PHE A 1 131 ? -20.026 -11.225 0.455 1.00 89.12 131 PHE A O 1
ATOM 964 N N . ASP A 1 132 ? -18.978 -12.420 2.040 1.00 92.81 132 ASP A N 1
ATOM 965 C CA . ASP A 1 132 ? -20.174 -13.162 2.415 1.00 92.81 132 ASP A CA 1
ATOM 966 C C . ASP A 1 132 ? -21.114 -12.293 3.264 1.00 92.81 132 ASP A C 1
ATOM 968 O O . ASP A 1 132 ? -20.780 -11.812 4.351 1.00 92.81 132 ASP A O 1
ATOM 972 N N . SER A 1 133 ? -22.341 -12.120 2.772 1.00 94.69 133 SER A N 1
ATOM 973 C CA . SER A 1 133 ? -23.400 -11.418 3.496 1.00 94.69 133 SER A CA 1
ATOM 974 C C . SER A 1 133 ? -23.739 -12.068 4.845 1.00 94.69 133 SER A C 1
ATOM 976 O O . SER A 1 133 ? -24.217 -11.373 5.744 1.00 94.69 133 SER A O 1
ATOM 978 N N . ALA A 1 134 ? -23.518 -13.379 5.008 1.00 96.94 134 ALA A N 1
ATOM 979 C CA . ALA A 1 134 ? -23.727 -14.058 6.282 1.00 96.94 134 ALA A CA 1
ATOM 980 C C . ALA A 1 134 ? -22.690 -13.623 7.323 1.00 96.94 134 ALA A C 1
ATOM 982 O O . ALA A 1 134 ? -23.094 -13.288 8.436 1.00 96.94 134 ALA A O 1
ATOM 983 N N . SER A 1 135 ? -21.413 -13.492 6.948 1.00 95.12 135 SER A N 1
ATOM 984 C CA . SER A 1 135 ? -20.367 -12.951 7.830 1.00 95.12 135 SER A CA 1
ATOM 985 C C . SER A 1 135 ? -20.678 -11.522 8.285 1.00 95.12 135 SER A C 1
ATOM 987 O O . SER A 1 135 ? -20.470 -11.176 9.444 1.00 95.12 135 SER A O 1
ATOM 989 N N . VAL A 1 136 ? -21.258 -10.691 7.409 1.00 95.88 136 VAL A N 1
ATOM 990 C CA . VAL A 1 136 ? -21.700 -9.334 7.785 1.00 95.88 136 VAL A CA 1
ATOM 991 C C . VAL A 1 136 ? -22.855 -9.375 8.793 1.00 95.88 136 VAL A C 1
ATOM 993 O O . VAL A 1 136 ? -22.868 -8.603 9.753 1.00 95.88 136 VAL A O 1
ATOM 996 N N . ARG A 1 137 ? -23.828 -10.280 8.608 1.00 97.56 137 ARG A N 1
ATOM 997 C CA . ARG A 1 137 ? -24.939 -10.465 9.561 1.00 97.56 137 ARG A CA 1
ATOM 998 C C . ARG A 1 137 ? -24.452 -10.984 10.913 1.00 97.56 137 ARG A C 1
ATOM 1000 O O . ARG A 1 137 ? -24.941 -10.524 11.941 1.00 97.56 137 ARG A O 1
ATOM 1007 N N . GLU A 1 138 ? -23.493 -11.901 10.911 1.00 97.88 138 GLU A N 1
ATOM 1008 C CA . GLU A 1 138 ? -22.860 -12.423 12.122 1.00 97.88 138 GLU A CA 1
ATOM 1009 C C . GLU A 1 138 ? -22.108 -11.321 12.875 1.00 97.88 138 GLU A C 1
ATOM 1011 O O . GLU A 1 138 ? -22.362 -11.113 14.061 1.00 97.88 138 GLU A O 1
ATOM 1016 N N . ALA A 1 139 ? -21.282 -10.535 12.176 1.00 97.56 139 ALA A N 1
ATOM 1017 C CA . ALA A 1 139 ? -20.595 -9.383 12.752 1.00 97.56 139 ALA A CA 1
ATOM 1018 C C . ALA A 1 139 ? -21.582 -8.383 13.382 1.00 97.56 139 ALA A C 1
ATOM 1020 O O . ALA A 1 139 ? -21.382 -7.936 14.510 1.00 97.56 139 ALA A O 1
ATOM 1021 N N . ALA A 1 140 ? -22.690 -8.076 12.699 1.00 97.69 140 ALA A N 1
ATOM 1022 C CA . ALA A 1 140 ? -23.731 -7.204 13.242 1.00 97.69 140 ALA A CA 1
ATOM 1023 C C . ALA A 1 140 ? -24.405 -7.795 14.495 1.00 97.69 140 ALA A C 1
ATOM 1025 O O . ALA A 1 140 ? -24.666 -7.069 15.454 1.00 97.69 140 ALA A O 1
ATOM 1026 N N . ALA A 1 141 ? -24.667 -9.106 14.519 1.00 98.25 141 ALA A N 1
ATOM 1027 C CA . ALA A 1 141 ? -25.230 -9.782 15.686 1.00 98.25 141 ALA A CA 1
ATOM 1028 C C . ALA A 1 141 ? -24.264 -9.760 16.883 1.00 98.25 141 ALA A C 1
ATOM 1030 O O . ALA A 1 141 ? -24.690 -9.493 18.006 1.00 98.25 141 ALA A O 1
ATOM 1031 N N . MET A 1 142 ? -22.967 -9.975 16.641 1.00 98.38 142 MET A N 1
ATOM 1032 C CA . MET A 1 142 ? -21.920 -9.862 17.660 1.00 98.38 142 MET A CA 1
ATOM 1033 C C . MET A 1 142 ? -21.842 -8.443 18.230 1.00 98.38 142 MET A C 1
ATOM 1035 O O . MET A 1 142 ? -21.813 -8.290 19.448 1.00 98.38 142 MET A O 1
ATOM 1039 N N . ILE A 1 143 ? -21.869 -7.419 17.368 1.00 98.44 143 ILE A N 1
ATOM 1040 C CA . ILE A 1 143 ? -21.875 -6.008 17.782 1.00 98.44 143 ILE A CA 1
ATOM 1041 C C . ILE A 1 143 ? -23.084 -5.704 18.673 1.00 98.44 143 ILE A C 1
ATOM 1043 O O . ILE A 1 143 ? -22.920 -5.110 19.732 1.00 98.44 143 ILE A O 1
ATOM 1047 N N . ASN A 1 144 ? -24.282 -6.155 18.289 1.00 97.94 144 ASN A N 1
ATOM 1048 C CA . ASN A 1 144 ? -25.506 -5.909 19.060 1.00 97.94 144 ASN A CA 1
ATOM 1049 C C . ASN A 1 144 ? -25.548 -6.650 20.409 1.00 97.94 144 ASN A C 1
ATOM 1051 O O . ASN A 1 144 ? -26.269 -6.230 21.311 1.00 97.94 144 ASN A O 1
ATOM 1055 N N . ALA A 1 145 ? -24.830 -7.769 20.540 1.00 98.12 145 ALA A N 1
ATOM 1056 C CA . ALA A 1 145 ? -24.776 -8.555 21.772 1.00 98.12 145 ALA A CA 1
ATOM 1057 C C . ALA A 1 145 ? -23.682 -8.082 22.750 1.00 98.12 145 ALA A C 1
ATOM 1059 O O . ALA A 1 145 ? -23.767 -8.365 23.949 1.00 98.12 145 ALA A O 1
ATOM 1060 N N . ALA A 1 146 ? -22.653 -7.396 22.246 1.00 98.31 146 ALA A N 1
ATOM 1061 C CA . ALA A 1 146 ? -21.523 -6.919 23.033 1.00 98.31 146 ALA A CA 1
ATOM 1062 C C . ALA A 1 146 ? -21.942 -5.838 24.040 1.00 98.31 146 ALA A C 1
ATOM 1064 O O . ALA A 1 146 ? -22.763 -4.972 23.746 1.00 98.31 146 ALA A O 1
ATOM 1065 N N . GLN A 1 147 ? -21.355 -5.875 25.235 1.00 97.81 147 GLN A N 1
ATOM 1066 C CA . GLN A 1 147 ? -21.594 -4.888 26.291 1.00 97.81 147 GLN A CA 1
ATOM 1067 C C . GLN A 1 147 ? -20.547 -3.772 26.274 1.00 97.81 147 GLN A C 1
ATOM 1069 O O . GLN A 1 147 ? -20.829 -2.655 26.706 1.00 97.81 147 GLN A O 1
ATOM 1074 N N . ARG A 1 148 ? -19.331 -4.063 25.799 1.00 97.88 148 ARG A N 1
ATOM 1075 C CA . ARG A 1 148 ? -18.205 -3.124 25.714 1.00 97.88 148 ARG A CA 1
ATOM 1076 C C . ARG A 1 148 ? -17.489 -3.248 24.355 1.00 97.88 148 ARG A C 1
ATOM 1078 O O . ARG A 1 148 ? -16.283 -3.517 24.335 1.00 97.88 148 ARG A O 1
ATOM 1085 N N . PRO A 1 149 ? -18.199 -3.061 23.222 1.00 98.38 149 PRO A N 1
ATOM 1086 C CA . PRO A 1 149 ? -17.577 -3.117 21.909 1.00 98.38 149 PRO A CA 1
ATOM 1087 C C . PRO A 1 149 ? -16.710 -1.881 21.656 1.00 98.38 149 PRO A C 1
ATOM 1089 O O . PRO A 1 149 ? -17.092 -0.761 21.994 1.00 98.38 149 PRO A O 1
ATOM 1092 N N . VAL A 1 150 ? -15.565 -2.073 21.005 1.00 98.44 150 VAL A N 1
ATOM 1093 C CA . VAL A 1 150 ? -14.691 -0.985 20.550 1.00 98.44 150 VAL A CA 1
ATOM 1094 C C . VAL A 1 150 ? -14.443 -1.125 19.053 1.00 98.44 150 VAL A C 1
ATOM 1096 O O . VAL A 1 150 ? -14.068 -2.193 18.567 1.00 98.44 150 VAL A O 1
ATOM 1099 N N . LEU A 1 151 ? -14.634 -0.033 18.314 1.00 98.50 151 LEU A N 1
ATOM 1100 C CA . LEU A 1 151 ? -14.259 0.063 16.908 1.00 98.50 151 LEU A CA 1
ATOM 1101 C C . LEU A 1 151 ? -12.780 0.438 16.804 1.00 98.50 151 LEU A C 1
ATOM 1103 O O . LEU A 1 151 ? -12.349 1.454 17.345 1.00 98.50 151 LEU A O 1
ATOM 1107 N N . TYR A 1 152 ? -12.001 -0.368 16.097 1.00 98.00 152 TYR A N 1
ATOM 1108 C CA . TYR A 1 152 ? -10.575 -0.174 15.886 1.00 98.00 152 TYR A CA 1
ATOM 1109 C C . TYR A 1 152 ? -10.301 0.039 14.396 1.00 98.00 152 TYR A C 1
ATOM 1111 O O . TYR A 1 152 ? -10.409 -0.872 13.577 1.00 98.00 152 TYR A O 1
ATOM 1119 N N . LEU A 1 153 ? -9.949 1.276 14.045 1.00 98.25 153 LEU A N 1
ATOM 1120 C CA . LEU A 1 153 ? -9.710 1.695 12.668 1.00 98.25 153 LEU A CA 1
ATOM 1121 C C . LEU A 1 153 ? -8.222 1.700 12.316 1.00 98.25 153 LEU A C 1
ATOM 1123 O O . LEU A 1 153 ? -7.403 2.266 13.046 1.00 98.25 153 LEU A O 1
ATOM 1127 N N . GLY A 1 154 ? -7.891 1.133 11.156 1.00 97.62 154 GLY A N 1
ATOM 1128 C CA . GLY A 1 154 ? -6.566 1.211 10.544 1.00 97.62 154 GLY A CA 1
ATOM 1129 C C . GLY A 1 154 ? -6.538 1.975 9.219 1.00 97.62 154 GLY A C 1
ATOM 1130 O O . GLY A 1 154 ? -7.532 2.552 8.780 1.00 97.62 154 GLY A O 1
ATOM 1131 N N . GLY A 1 155 ? -5.373 1.999 8.568 1.00 96.25 155 GLY A N 1
ATOM 1132 C CA . GLY A 1 155 ? -5.177 2.742 7.316 1.00 96.25 155 GLY A CA 1
ATOM 1133 C C . GLY A 1 155 ? -6.044 2.244 6.151 1.00 96.25 155 GLY A C 1
ATOM 1134 O O . GLY A 1 155 ? -6.307 2.993 5.217 1.00 96.25 155 GLY A O 1
ATOM 1135 N N . GLY A 1 156 ? -6.553 1.011 6.206 1.00 95.94 156 GLY A N 1
ATOM 1136 C CA . GLY A 1 156 ? -7.404 0.445 5.157 1.00 95.94 156 GLY A CA 1
ATOM 1137 C C . GLY A 1 156 ? -8.756 1.145 4.995 1.00 95.94 156 GLY A C 1
ATOM 1138 O O . GLY A 1 156 ? -9.391 1.002 3.951 1.00 95.94 156 GLY A O 1
ATOM 1139 N N . VAL A 1 157 ? -9.191 1.939 5.982 1.00 95.69 157 VAL A N 1
ATOM 1140 C CA . VAL A 1 157 ? -10.489 2.628 5.930 1.00 95.69 157 VAL A CA 1
ATOM 1141 C C . VAL A 1 157 ? -10.422 4.067 5.414 1.00 95.69 157 VAL A C 1
ATOM 1143 O O . VAL A 1 157 ? -11.472 4.683 5.248 1.00 95.69 157 VAL A O 1
ATOM 1146 N N . ILE A 1 158 ? -9.232 4.610 5.118 1.00 92.31 158 ILE A N 1
ATOM 1147 C CA . ILE A 1 158 ? -9.040 6.048 4.820 1.00 92.31 158 ILE A CA 1
ATOM 1148 C C . ILE A 1 158 ? -9.877 6.582 3.651 1.00 92.31 158 ILE A C 1
ATOM 1150 O O . ILE A 1 158 ? -10.218 7.759 3.615 1.00 92.31 158 ILE A O 1
ATOM 1154 N N . ASN A 1 159 ? -10.258 5.706 2.721 1.00 88.94 159 ASN A N 1
ATOM 1155 C CA . ASN A 1 159 ? -11.068 6.051 1.552 1.00 88.94 159 ASN A CA 1
ATOM 1156 C C . ASN A 1 159 ? -12.586 5.881 1.776 1.00 88.94 159 ASN A C 1
ATOM 1158 O O . ASN A 1 159 ? -13.354 5.989 0.823 1.00 88.94 159 ASN A O 1
ATOM 1162 N N . ALA A 1 160 ? -13.028 5.593 3.005 1.00 92.56 160 ALA A N 1
ATOM 1163 C CA . ALA A 1 160 ? -14.437 5.408 3.366 1.00 92.56 160 ALA A CA 1
ATOM 1164 C C . ALA A 1 160 ? -14.857 6.185 4.641 1.00 92.56 160 ALA A C 1
ATOM 1166 O O . ALA A 1 160 ? -15.509 5.615 5.521 1.00 92.56 160 ALA A O 1
ATOM 1167 N N . PRO A 1 161 ? -14.496 7.478 4.797 1.00 92.56 161 PRO A N 1
ATOM 1168 C CA . PRO A 1 161 ? -14.721 8.217 6.045 1.00 92.56 161 PRO A CA 1
ATOM 1169 C C . PRO A 1 161 ? -16.188 8.353 6.434 1.00 92.56 161 PRO A C 1
ATOM 1171 O O . PRO A 1 161 ? -16.518 8.296 7.617 1.00 92.56 161 PRO A O 1
ATOM 1174 N N . GLU A 1 162 ? -17.072 8.499 5.453 1.00 94.69 162 GLU A N 1
ATOM 1175 C CA . GLU A 1 162 ? -18.496 8.667 5.711 1.00 94.69 162 GLU A CA 1
ATOM 1176 C C . GLU A 1 162 ? -19.138 7.366 6.207 1.00 94.69 162 GLU A C 1
ATOM 1178 O O . GLU A 1 162 ? -19.826 7.356 7.223 1.00 94.69 162 GLU A O 1
ATOM 1183 N N . GLN A 1 163 ? -18.840 6.243 5.554 1.00 95.94 163 GLN A N 1
ATOM 1184 C CA . GLN A 1 163 ? -19.362 4.928 5.922 1.00 95.94 163 GLN A CA 1
ATOM 1185 C C . GLN A 1 163 ? -18.890 4.503 7.317 1.00 95.94 163 GLN A C 1
ATOM 1187 O O . GLN A 1 163 ? -19.664 3.941 8.090 1.00 95.94 163 GLN A O 1
ATOM 1192 N N . ILE A 1 164 ? -17.632 4.800 7.657 1.00 96.31 164 ILE A N 1
ATOM 1193 C CA . ILE A 1 164 ? -17.083 4.525 8.989 1.00 96.31 164 ILE A CA 1
ATOM 1194 C C . ILE A 1 164 ? -17.777 5.360 10.061 1.00 96.31 164 ILE A C 1
ATOM 1196 O O . ILE A 1 164 ? -18.131 4.822 11.111 1.00 96.31 164 ILE A O 1
ATOM 1200 N N . ARG A 1 165 ? -18.010 6.651 9.801 1.00 95.88 165 ARG A N 1
ATOM 1201 C CA . ARG A 1 165 ? -18.721 7.522 10.741 1.00 95.88 165 ARG A CA 1
ATOM 1202 C C . ARG A 1 165 ? -20.152 7.041 10.967 1.00 95.88 165 ARG A C 1
ATOM 1204 O O . ARG A 1 165 ? -20.555 6.878 12.114 1.00 95.88 165 ARG A O 1
ATOM 1211 N N . GLN A 1 166 ? -20.865 6.707 9.893 1.00 97.50 166 GLN A N 1
ATOM 1212 C CA . GLN A 1 166 ? -22.220 6.157 9.972 1.00 97.50 166 GLN A CA 1
ATOM 1213 C C . GLN A 1 166 ? -22.272 4.850 10.768 1.00 97.50 166 GLN A C 1
ATOM 1215 O O . GLN A 1 166 ? -23.182 4.663 11.574 1.00 97.50 166 GLN A O 1
ATOM 1220 N N . LEU A 1 167 ? -21.306 3.945 10.577 1.00 97.25 167 LEU A N 1
ATOM 1221 C CA . LEU A 1 167 ? -21.223 2.708 11.354 1.00 97.25 167 LEU A CA 1
ATOM 1222 C C . LEU A 1 167 ? -21.000 2.995 12.845 1.00 97.25 167 LEU A C 1
ATOM 1224 O O . LEU A 1 167 ? -21.720 2.450 13.683 1.00 97.25 167 LEU A O 1
ATOM 1228 N N . ALA A 1 168 ? -20.025 3.853 13.161 1.00 97.88 168 ALA A N 1
ATOM 1229 C CA . ALA A 1 168 ? -19.690 4.210 14.534 1.00 97.88 168 ALA A CA 1
ATOM 1230 C C . ALA A 1 168 ? -20.886 4.846 15.259 1.00 97.88 168 ALA A C 1
ATOM 1232 O O . ALA A 1 168 ? -21.215 4.435 16.366 1.00 97.88 168 ALA A O 1
ATOM 1233 N N . GLU A 1 169 ? -21.571 5.798 14.624 1.00 98.06 169 GLU A N 1
ATOM 1234 C CA . GLU A 1 169 ? -22.730 6.493 15.195 1.00 98.06 169 GLU A CA 1
ATOM 1235 C C . GLU A 1 169 ? -23.948 5.573 15.332 1.00 98.06 169 GLU A C 1
ATOM 1237 O O . GLU A 1 169 ? -24.589 5.551 16.381 1.00 98.06 169 GLU A O 1
ATOM 1242 N N . LYS A 1 170 ? -24.247 4.760 14.310 1.00 97.81 170 LYS A N 1
ATOM 1243 C CA . LYS A 1 170 ? -25.417 3.868 14.308 1.00 97.81 170 LYS A CA 1
ATOM 1244 C C . LYS A 1 170 ? -25.369 2.829 15.425 1.00 97.81 170 LYS A C 1
ATOM 1246 O O . LYS A 1 170 ? -26.403 2.524 16.012 1.00 97.81 170 LYS A O 1
ATOM 1251 N N . ALA A 1 171 ? -24.192 2.267 15.683 1.00 96.69 171 ALA A N 1
ATOM 1252 C CA . ALA A 1 171 ? -23.980 1.280 16.739 1.00 96.69 171 ALA A CA 1
ATOM 1253 C C . ALA A 1 171 ? -23.427 1.903 18.036 1.00 96.69 171 ALA A C 1
ATOM 1255 O O . ALA A 1 171 ? -23.133 1.174 18.979 1.00 96.69 171 ALA A O 1
ATOM 1256 N N . ASN A 1 172 ? -23.299 3.236 18.089 1.00 97.44 172 ASN A N 1
ATOM 1257 C CA . ASN A 1 172 ? -22.755 3.992 19.217 1.00 97.44 172 ASN A CA 1
ATOM 1258 C C . ASN A 1 172 ? -21.409 3.429 19.726 1.00 97.44 172 ASN A C 1
ATOM 1260 O O . ASN A 1 172 ? -21.220 3.236 20.926 1.00 97.44 172 ASN A O 1
ATOM 1264 N N . LEU A 1 173 ? -20.490 3.128 18.803 1.00 98.12 173 LEU A N 1
ATOM 1265 C CA . LEU A 1 173 ? -19.225 2.444 19.081 1.00 98.12 173 LEU A CA 1
ATOM 1266 C C . LEU A 1 173 ? -18.129 3.428 19.514 1.00 98.12 173 LEU A C 1
ATOM 1268 O O . LEU A 1 173 ? -17.683 4.240 18.691 1.00 98.12 173 LEU A O 1
ATOM 1272 N N . PRO A 1 174 ? -17.604 3.329 20.750 1.00 98.12 174 PRO A N 1
ATOM 1273 C CA . PRO A 1 174 ? -16.340 3.961 21.104 1.00 98.12 174 PRO A CA 1
ATOM 1274 C C . PRO A 1 174 ? -15.254 3.536 20.112 1.00 98.12 174 PRO A C 1
ATOM 1276 O O . PRO A 1 174 ? -15.068 2.350 19.847 1.00 98.12 174 PRO A O 1
ATOM 1279 N N . THR A 1 175 ? -14.562 4.506 19.524 1.00 98.38 175 THR A N 1
ATOM 1280 C CA . THR A 1 175 ? -13.703 4.290 18.360 1.00 98.38 175 THR A CA 1
ATOM 1281 C C . THR A 1 175 ? -12.272 4.722 18.640 1.00 98.38 175 THR A C 1
ATOM 1283 O O . THR A 1 175 ? -12.014 5.878 18.977 1.00 98.38 175 THR A O 1
ATOM 1286 N N . THR A 1 176 ? -11.328 3.811 18.435 1.00 97.81 176 THR A N 1
ATOM 1287 C CA . THR A 1 176 ? -9.890 4.079 18.435 1.00 97.81 176 THR A CA 1
ATOM 1288 C C . THR A 1 176 ? -9.296 3.953 17.030 1.00 97.81 176 THR A C 1
ATOM 1290 O O . THR A 1 176 ? -9.899 3.379 16.122 1.00 97.81 176 THR A O 1
ATOM 1293 N N . GLN A 1 177 ? -8.113 4.532 16.835 1.00 97.31 177 GLN A N 1
ATOM 1294 C CA . GLN A 1 177 ? -7.446 4.654 15.540 1.00 97.31 177 GLN A CA 1
ATOM 1295 C C . GLN A 1 177 ? -5.968 4.302 15.665 1.00 97.31 177 GLN A C 1
ATOM 1297 O O . GLN A 1 177 ? -5.308 4.729 16.617 1.00 97.31 177 GLN A O 1
ATOM 1302 N N . THR A 1 178 ? -5.418 3.593 14.678 1.00 97.12 178 THR A N 1
ATOM 1303 C CA . THR A 1 178 ? -3.963 3.591 14.486 1.00 97.12 178 THR A CA 1
ATOM 1304 C C . THR A 1 178 ? -3.478 4.987 14.098 1.00 97.12 178 THR A C 1
ATOM 1306 O O . THR A 1 178 ? -4.256 5.846 13.673 1.00 97.12 178 THR A O 1
ATOM 1309 N N . LEU A 1 179 ? -2.159 5.185 14.143 1.00 96.00 179 LEU A N 1
ATOM 1310 C CA . LEU A 1 179 ? -1.513 6.359 13.555 1.00 96.00 179 LEU A CA 1
ATOM 1311 C C . LEU A 1 179 ? -1.931 6.577 12.084 1.00 96.00 179 LEU A C 1
ATOM 1313 O O . LEU A 1 179 ? -2.139 7.709 11.659 1.00 96.00 179 LEU A O 1
ATOM 1317 N N . MET A 1 180 ? -2.120 5.486 11.335 1.00 96.12 180 MET A N 1
ATOM 1318 C CA . MET A 1 180 ? -2.487 5.499 9.914 1.00 96.12 180 MET A CA 1
ATOM 1319 C C . MET A 1 180 ? -3.954 5.862 9.650 1.00 96.12 180 MET A C 1
ATOM 1321 O O . MET A 1 180 ? -4.309 6.153 8.512 1.00 96.12 180 MET A O 1
ATOM 1325 N N . ALA A 1 181 ? -4.803 5.830 10.678 1.00 96.00 181 ALA A N 1
ATOM 1326 C CA . ALA A 1 181 ? -6.233 6.121 10.585 1.00 96.00 181 ALA A CA 1
ATOM 1327 C C . ALA A 1 181 ? -6.625 7.440 11.267 1.00 96.00 181 ALA A C 1
ATOM 1329 O O . ALA A 1 181 ? -7.818 7.730 11.410 1.00 96.00 181 ALA A O 1
ATOM 1330 N N . LEU A 1 182 ? -5.650 8.228 11.736 1.00 94.69 182 LEU A N 1
ATOM 1331 C CA . LEU A 1 182 ? -5.937 9.480 12.428 1.00 94.69 182 LEU A CA 1
ATOM 1332 C C . LEU A 1 182 ? -6.748 10.428 11.542 1.00 94.69 182 LEU A C 1
ATOM 1334 O O . LEU A 1 182 ? -6.384 10.717 10.406 1.00 94.69 182 LEU A O 1
ATOM 1338 N N . GLY A 1 183 ? -7.845 10.938 12.100 1.00 91.88 183 GLY A N 1
ATOM 1339 C CA . GLY A 1 183 ? -8.747 11.870 11.420 1.00 91.88 183 GLY A CA 1
ATOM 1340 C C . GLY A 1 183 ? -9.990 11.222 10.811 1.00 91.88 183 GLY A C 1
ATOM 1341 O O . GLY A 1 183 ? -10.945 11.942 10.527 1.00 91.88 183 GLY A O 1
ATOM 1342 N N . MET A 1 184 ? -10.043 9.888 10.704 1.00 94.50 184 MET A N 1
ATOM 1343 C CA . MET A 1 184 ? -11.236 9.167 10.227 1.00 94.50 184 MET A CA 1
ATOM 1344 C C . MET A 1 184 ? -12.478 9.466 11.068 1.00 94.50 184 MET A C 1
ATOM 1346 O O . MET A 1 184 ? -13.559 9.751 10.555 1.00 94.50 184 MET A O 1
ATOM 1350 N N . LEU A 1 185 ? -12.277 9.482 12.378 1.00 94.56 185 LEU A N 1
ATOM 1351 C CA . LEU A 1 185 ? -13.173 10.065 13.359 1.00 94.56 185 LEU A CA 1
ATOM 1352 C C . LEU A 1 185 ? -12.427 11.227 14.036 1.00 94.56 185 LEU A C 1
ATOM 1354 O O . LEU A 1 185 ? -11.378 10.986 14.641 1.00 94.56 185 LEU A O 1
ATOM 1358 N N . PRO A 1 186 ? -12.899 12.480 13.917 1.00 92.25 186 PRO A N 1
ATOM 1359 C CA . PRO A 1 186 ? -12.215 13.629 14.500 1.00 92.25 186 PRO A CA 1
ATOM 1360 C C . PRO A 1 186 ? -12.040 13.492 16.015 1.00 92.25 186 PRO A C 1
ATOM 1362 O O . PRO A 1 186 ? -12.938 13.017 16.702 1.00 92.25 186 PRO A O 1
ATOM 1365 N N . LYS A 1 187 ? -10.928 13.998 16.563 1.00 91.88 187 LYS A N 1
ATOM 1366 C CA . LYS A 1 187 ? -10.630 13.922 18.007 1.00 91.88 187 LYS A CA 1
ATOM 1367 C C . LYS A 1 187 ? -11.736 14.503 18.901 1.00 91.88 187 LYS A C 1
ATOM 1369 O O . LYS A 1 187 ? -11.923 14.033 20.014 1.00 91.88 187 LYS A O 1
ATOM 1374 N N . ALA A 1 188 ? -12.436 15.534 18.427 1.00 94.69 188 ALA A N 1
ATOM 1375 C CA . ALA A 1 188 ? -13.530 16.178 19.155 1.00 94.69 188 ALA A CA 1
ATOM 1376 C C . ALA A 1 188 ? -14.861 15.405 19.081 1.00 94.69 188 ALA A C 1
ATOM 1378 O O . ALA A 1 188 ? -15.820 15.781 19.748 1.00 94.69 188 ALA A O 1
ATOM 1379 N N . HIS A 1 189 ? -14.940 14.355 18.260 1.00 96.81 189 HIS A N 1
ATOM 1380 C CA . HIS A 1 189 ? -16.136 13.534 18.143 1.00 96.81 189 HIS A CA 1
ATOM 1381 C C . HIS A 1 189 ? -16.398 12.790 19.465 1.00 96.81 189 HIS A C 1
ATOM 1383 O O . HIS A 1 189 ? -15.457 12.218 20.017 1.00 96.81 189 HIS A O 1
ATOM 1389 N N . PRO A 1 190 ? -17.646 12.722 19.965 1.00 97.25 190 PRO A N 1
ATOM 1390 C CA . PRO A 1 190 ? -17.950 12.127 21.274 1.00 97.25 190 PRO A CA 1
ATOM 1391 C C . PRO A 1 190 ? -17.563 10.646 21.391 1.00 97.25 190 PRO A C 1
ATOM 1393 O O . PRO A 1 190 ? -17.230 10.180 22.475 1.00 97.25 190 PRO A O 1
ATOM 1396 N N . LEU A 1 191 ? -17.567 9.914 20.274 1.00 98.00 191 LEU A N 1
ATOM 1397 C CA . LEU A 1 191 ? -17.138 8.511 20.216 1.00 98.00 191 LEU A CA 1
ATOM 1398 C C . LEU A 1 191 ? -15.622 8.321 20.032 1.00 98.00 191 LEU A C 1
ATOM 1400 O O . LEU A 1 191 ? -15.155 7.186 20.018 1.00 98.00 191 LEU A O 1
ATOM 1404 N N . SER A 1 192 ? -14.835 9.387 19.862 1.00 97.62 192 SER A N 1
ATOM 1405 C CA . SER A 1 192 ? -13.393 9.263 19.635 1.00 97.62 192 SER A CA 1
ATOM 1406 C C . SER A 1 192 ? -12.647 8.968 20.936 1.00 97.62 192 SER A C 1
ATOM 1408 O O . SER A 1 192 ? -12.494 9.834 21.794 1.00 97.62 192 SER A O 1
ATOM 1410 N N . LEU A 1 193 ? -12.059 7.777 21.018 1.00 97.44 193 LEU A N 1
ATOM 1411 C CA . LEU A 1 193 ? -11.090 7.409 22.048 1.00 97.44 193 LEU A CA 1
ATOM 1412 C C . LEU A 1 193 ? -9.674 7.900 21.717 1.00 97.44 193 LEU A C 1
ATOM 1414 O O . LEU A 1 193 ? -8.794 7.842 22.566 1.00 97.44 193 LEU A O 1
ATOM 1418 N N . GLY A 1 194 ? -9.424 8.385 20.500 1.00 95.56 194 GLY A N 1
ATOM 1419 C CA . GLY A 1 194 ? -8.088 8.770 20.049 1.00 95.56 194 GLY A CA 1
ATOM 1420 C C . GLY A 1 194 ? -7.192 7.573 19.715 1.00 95.56 194 GLY A C 1
ATOM 1421 O O . GLY A 1 194 ? -7.665 6.452 19.505 1.00 95.56 194 GLY A O 1
ATOM 1422 N N . MET A 1 195 ? -5.887 7.836 19.625 1.00 96.75 195 MET A N 1
ATOM 1423 C CA . MET A 1 195 ? -4.896 6.851 19.188 1.00 96.75 195 MET A CA 1
ATOM 1424 C C . MET A 1 195 ? -4.629 5.798 20.270 1.00 96.75 195 MET A C 1
ATOM 1426 O O . MET A 1 195 ? -4.437 6.161 21.434 1.00 96.75 195 MET A O 1
ATOM 1430 N N . LEU A 1 196 ? -4.573 4.522 19.878 1.00 95.12 196 LEU A N 1
ATOM 1431 C CA . LEU A 1 196 ? -4.093 3.428 20.731 1.00 95.12 196 LEU A CA 1
ATOM 1432 C C . LEU A 1 196 ? -2.573 3.222 20.609 1.00 95.12 196 LEU A C 1
ATOM 1434 O O . LEU A 1 196 ? -1.906 3.834 19.774 1.00 95.12 196 LEU A O 1
ATOM 1438 N N . GLY A 1 197 ? -2.039 2.315 21.424 1.00 93.56 197 GLY A N 1
ATOM 1439 C CA . GLY A 1 197 ? -0.682 1.787 21.283 1.00 93.56 197 GLY A CA 1
ATOM 1440 C C . GLY A 1 197 ? 0.351 2.461 22.175 1.00 93.56 197 GLY A C 1
ATOM 1441 O O . GLY A 1 197 ? 0.013 3.139 23.148 1.00 93.56 197 GLY A O 1
ATOM 1442 N N . MET A 1 198 ? 1.629 2.256 21.847 1.00 92.94 198 MET A N 1
ATOM 1443 C CA . MET A 1 198 ? 2.794 2.642 22.661 1.00 92.94 198 MET A CA 1
ATOM 1444 C C . MET A 1 198 ? 2.817 4.128 23.056 1.00 92.94 198 MET A C 1
ATOM 1446 O O . MET A 1 198 ? 3.227 4.471 24.163 1.00 92.94 198 MET A O 1
ATOM 1450 N N . HIS A 1 199 ? 2.355 5.004 22.162 1.00 94.62 199 HIS A N 1
ATOM 1451 C CA . HIS A 1 199 ? 2.220 6.448 22.395 1.00 94.62 199 HIS A CA 1
ATOM 1452 C C . HIS A 1 199 ? 0.758 6.916 22.339 1.00 94.62 199 HIS A C 1
ATOM 1454 O O . HIS A 1 199 ? 0.482 8.102 22.154 1.00 94.62 199 HIS A O 1
ATOM 1460 N N . GLY A 1 200 ? -0.181 5.977 22.465 1.00 92.19 200 GLY A N 1
ATOM 1461 C CA . GLY A 1 200 ? -1.606 6.252 22.538 1.00 92.19 200 GLY A CA 1
ATOM 1462 C C . GLY A 1 200 ? -2.020 6.865 23.874 1.00 92.19 200 GLY A C 1
ATOM 1463 O O . GLY A 1 200 ? -1.248 6.931 24.836 1.00 92.19 200 GLY A O 1
ATOM 1464 N N . ALA A 1 201 ? -3.270 7.312 23.956 1.00 91.56 201 ALA A N 1
ATOM 1465 C CA . ALA A 1 201 ? -3.798 7.811 25.218 1.00 91.56 201 ALA A CA 1
ATOM 1466 C C . ALA A 1 201 ? -3.977 6.654 26.215 1.00 91.56 201 ALA A C 1
ATOM 1468 O O . ALA A 1 201 ? -4.534 5.602 25.902 1.00 91.56 201 ALA A O 1
ATOM 1469 N N . ARG A 1 202 ? -3.531 6.865 27.460 1.00 94.25 202 ARG A N 1
ATOM 1470 C CA . ARG A 1 202 ? -3.598 5.842 28.518 1.00 94.25 202 ARG A CA 1
ATOM 1471 C C . ARG A 1 202 ? -5.025 5.330 28.743 1.00 94.25 202 ARG A C 1
ATOM 1473 O O . ARG A 1 202 ? -5.216 4.137 28.946 1.00 94.25 202 ARG A O 1
ATOM 1480 N N . SER A 1 203 ? -6.016 6.221 28.690 1.00 95.75 203 SER A N 1
ATOM 1481 C CA . SER A 1 203 ? -7.438 5.875 28.810 1.00 95.75 203 SER A CA 1
ATOM 1482 C C . SER A 1 203 ? -7.903 4.926 27.706 1.00 95.75 203 SER A C 1
ATOM 1484 O O . SER A 1 203 ? -8.634 3.986 27.987 1.00 95.75 203 SER A O 1
ATOM 1486 N N . THR A 1 204 ? -7.444 5.131 26.473 1.00 96.06 204 THR A N 1
ATOM 1487 C CA . THR A 1 204 ? -7.771 4.296 25.308 1.00 96.06 204 THR A CA 1
ATOM 1488 C C . THR A 1 204 ? -7.287 2.872 25.508 1.00 96.06 204 THR A C 1
ATOM 1490 O O . THR A 1 204 ? -8.060 1.934 25.345 1.00 96.06 204 THR A O 1
ATOM 1493 N N . ASN A 1 205 ? -6.037 2.713 25.946 1.00 93.94 205 ASN A N 1
ATOM 1494 C CA . ASN A 1 205 ? -5.462 1.394 26.201 1.00 93.94 205 ASN A CA 1
ATOM 1495 C C . ASN A 1 205 ? -6.170 0.675 27.369 1.00 93.94 205 ASN A C 1
ATOM 1497 O O . ASN A 1 205 ? -6.364 -0.532 27.299 1.00 93.94 205 ASN A O 1
ATOM 1501 N N . PHE A 1 206 ? -6.622 1.396 28.406 1.00 94.94 206 PHE A N 1
ATOM 1502 C CA . PHE A 1 206 ? -7.451 0.798 29.465 1.00 94.94 206 PHE A CA 1
ATOM 1503 C C . PHE A 1 206 ? -8.824 0.347 28.960 1.00 94.94 206 PHE A C 1
ATOM 1505 O O . PHE A 1 206 ? -9.262 -0.742 29.304 1.00 94.94 206 PHE A O 1
ATOM 1512 N N . ILE A 1 207 ? -9.493 1.157 28.136 1.00 96.50 207 ILE A N 1
ATOM 1513 C CA . ILE A 1 207 ? -10.789 0.786 27.549 1.00 96.50 207 ILE A CA 1
ATOM 1514 C C . ILE A 1 207 ? -10.644 -0.471 26.683 1.00 96.50 207 ILE A C 1
ATOM 1516 O O . ILE A 1 207 ? -11.471 -1.371 26.782 1.00 96.50 207 ILE A O 1
ATOM 1520 N N . LEU A 1 208 ? -9.576 -0.557 25.884 1.00 95.81 208 LEU A N 1
ATOM 1521 C CA . LEU A 1 208 ? -9.266 -1.740 25.079 1.00 95.81 208 LEU A CA 1
ATOM 1522 C C . LEU A 1 208 ? -9.029 -2.988 25.941 1.00 95.81 208 LEU A C 1
ATOM 1524 O O . LEU A 1 208 ? -9.526 -4.058 25.606 1.00 95.81 208 LEU A O 1
ATOM 1528 N N . GLN A 1 209 ? -8.337 -2.855 27.077 1.00 94.94 209 GLN A N 1
ATOM 1529 C CA . GLN A 1 209 ? -8.107 -3.974 27.998 1.00 94.94 209 GLN A CA 1
ATOM 1530 C C . GLN A 1 209 ? -9.415 -4.576 28.541 1.00 94.94 209 GLN A C 1
ATOM 1532 O O . GLN A 1 209 ? -9.491 -5.783 28.770 1.00 94.94 209 GLN A O 1
ATOM 1537 N N . GLU A 1 210 ? -10.434 -3.736 28.730 1.00 96.50 210 GLU A N 1
ATOM 1538 C CA . GLU A 1 210 ? -11.745 -4.113 29.267 1.00 96.50 210 GLU A CA 1
ATOM 1539 C C . GLU A 1 210 ? -12.769 -4.488 28.182 1.00 96.50 210 GLU A C 1
ATOM 1541 O O . GLU A 1 210 ? -13.875 -4.934 28.510 1.00 96.50 210 GLU A O 1
ATOM 1546 N N . ALA A 1 211 ? -12.438 -4.303 26.900 1.00 97.81 211 ALA A N 1
ATOM 1547 C CA . ALA A 1 211 ? -13.343 -4.577 25.789 1.00 97.81 211 ALA A CA 1
ATOM 1548 C C . ALA A 1 211 ? -13.738 -6.063 25.739 1.00 97.81 211 ALA A C 1
ATOM 1550 O O . ALA A 1 211 ? -12.923 -6.952 25.991 1.00 97.81 211 ALA A O 1
ATOM 1551 N N . ASP A 1 212 ? -15.001 -6.334 25.401 1.00 97.88 212 ASP A N 1
ATOM 1552 C CA . ASP A 1 212 ? -15.513 -7.697 25.175 1.00 97.88 212 ASP A CA 1
ATOM 1553 C C . ASP A 1 212 ? -15.684 -8.030 23.682 1.00 97.88 212 ASP A C 1
ATOM 1555 O O . ASP A 1 212 ? -15.807 -9.200 23.305 1.00 97.88 212 ASP A O 1
ATOM 1559 N N . LEU A 1 213 ? -15.618 -7.014 22.820 1.00 98.44 213 LEU A N 1
ATOM 1560 C CA . LEU A 1 213 ? -15.584 -7.141 21.372 1.00 98.44 213 LEU A CA 1
ATOM 1561 C C . LEU A 1 213 ? -14.694 -6.053 20.768 1.00 98.44 213 LEU A C 1
ATOM 1563 O O . LEU A 1 213 ? -14.866 -4.867 21.046 1.00 98.44 213 LEU A O 1
ATOM 1567 N N . LEU A 1 214 ? -13.800 -6.455 19.873 1.00 97.81 214 LEU A N 1
ATOM 1568 C CA . LEU A 1 214 ? -12.994 -5.560 19.060 1.00 97.81 214 LEU A CA 1
ATOM 1569 C C . LEU A 1 214 ? -13.405 -5.697 17.592 1.00 97.81 214 LEU A C 1
ATOM 1571 O O . LEU A 1 214 ? -13.333 -6.781 17.013 1.00 97.81 214 LEU A O 1
ATOM 1575 N N . VAL A 1 215 ? -13.840 -4.591 16.991 1.00 98.25 215 VAL A N 1
ATOM 1576 C CA . VAL A 1 215 ? -14.212 -4.520 15.574 1.00 98.25 215 VAL A CA 1
ATOM 1577 C C . VAL A 1 215 ? -13.067 -3.866 14.816 1.00 98.25 215 VAL A C 1
ATOM 1579 O O . VAL A 1 215 ? -12.947 -2.645 14.795 1.00 98.25 215 VAL A O 1
ATOM 1582 N N . VAL A 1 216 ? -12.198 -4.675 14.228 1.00 97.75 216 VAL A N 1
ATOM 1583 C CA . VAL A 1 216 ? -10.981 -4.236 13.545 1.00 97.75 216 VAL A CA 1
ATOM 1584 C C . VAL A 1 216 ? -11.256 -4.068 12.060 1.00 97.75 216 VAL A C 1
ATOM 1586 O O . VAL A 1 216 ? -11.484 -5.048 11.350 1.00 97.75 216 VAL A O 1
ATOM 1589 N N . LEU A 1 217 ? -11.226 -2.825 11.581 1.00 97.69 217 LEU A N 1
ATOM 1590 C CA . LEU A 1 217 ? -11.463 -2.495 10.177 1.00 97.69 217 LEU A CA 1
ATOM 1591 C C . LEU A 1 217 ? -10.202 -1.901 9.547 1.00 97.69 217 LEU A C 1
ATOM 1593 O O . LEU A 1 217 ? -9.768 -0.802 9.910 1.00 97.69 217 LEU A O 1
ATOM 1597 N N . GLY A 1 218 ? -9.631 -2.620 8.577 1.00 96.12 218 GLY A N 1
ATOM 1598 C CA . GLY A 1 218 ? -8.492 -2.167 7.777 1.00 96.12 218 GLY A CA 1
ATOM 1599 C C . GLY A 1 218 ? -7.234 -1.876 8.594 1.00 96.12 218 GLY A C 1
ATOM 1600 O O . GLY A 1 218 ? -6.467 -0.975 8.239 1.00 96.12 218 GLY A O 1
ATOM 1601 N N . ALA A 1 219 ? -7.053 -2.566 9.720 1.00 95.50 219 ALA A N 1
ATOM 1602 C CA . ALA A 1 219 ? -5.846 -2.498 10.526 1.00 95.50 219 ALA A CA 1
ATOM 1603 C C . ALA A 1 219 ? -5.111 -3.834 10.476 1.00 95.50 219 ALA A C 1
ATOM 1605 O O . ALA A 1 219 ? -5.727 -4.896 10.532 1.00 95.50 219 ALA A O 1
ATOM 1606 N N . ARG A 1 220 ? -3.785 -3.741 10.456 1.00 91.88 220 ARG A N 1
ATOM 1607 C CA . ARG A 1 220 ? -2.886 -4.839 10.793 1.00 91.88 220 ARG A CA 1
ATOM 1608 C C . ARG A 1 220 ? -2.529 -4.741 12.270 1.00 91.88 220 ARG A C 1
ATOM 1610 O O . ARG A 1 220 ? -2.391 -3.632 12.791 1.00 91.88 220 ARG A O 1
ATOM 1617 N N . PHE A 1 221 ? -2.371 -5.879 12.930 1.00 87.94 221 PHE A N 1
ATOM 1618 C CA . PHE A 1 221 ? -1.990 -5.954 14.338 1.00 87.94 221 PHE A CA 1
ATOM 1619 C C . PHE A 1 221 ? -0.483 -5.709 14.515 1.00 87.94 221 PHE A C 1
ATOM 1621 O O . PHE A 1 221 ? 0.285 -6.620 14.812 1.00 87.94 221 PHE A O 1
ATOM 1628 N N . ASP A 1 222 ? -0.047 -4.469 14.283 1.00 85.25 222 ASP A N 1
ATOM 1629 C CA . ASP A 1 222 ? 1.358 -4.089 14.417 1.00 85.25 222 ASP A CA 1
ATOM 1630 C C . ASP A 1 222 ? 1.811 -4.027 15.888 1.00 85.25 222 ASP A C 1
ATOM 1632 O O . ASP A 1 222 ? 1.046 -3.677 16.791 1.00 85.25 222 ASP A O 1
ATOM 1636 N N . ASP A 1 223 ? 3.085 -4.335 16.137 1.00 82.06 223 ASP A N 1
ATOM 1637 C CA . ASP A 1 223 ? 3.671 -4.412 17.479 1.00 82.06 223 ASP A CA 1
ATOM 1638 C C . ASP A 1 223 ? 3.604 -3.081 18.246 1.00 82.06 223 ASP A C 1
ATOM 1640 O O . ASP A 1 223 ? 3.531 -3.070 19.478 1.00 82.06 223 ASP A O 1
ATOM 1644 N N . ARG A 1 224 ? 3.583 -1.942 17.539 1.00 86.50 224 ARG A N 1
ATOM 1645 C CA . ARG A 1 224 ? 3.479 -0.609 18.152 1.00 86.50 224 ARG A CA 1
ATOM 1646 C C . ARG A 1 224 ? 2.065 -0.311 18.631 1.00 86.50 224 ARG A C 1
ATOM 1648 O O . ARG A 1 224 ? 1.913 0.440 19.602 1.00 86.50 224 ARG A O 1
ATOM 1655 N N . ALA A 1 225 ? 1.057 -0.887 17.985 1.00 81.00 225 ALA A N 1
ATOM 1656 C CA . ALA A 1 225 ? -0.337 -0.792 18.382 1.00 81.00 225 ALA A CA 1
ATOM 1657 C C . ALA A 1 225 ? -0.681 -1.754 19.527 1.00 81.00 225 ALA A C 1
ATOM 1659 O O . ALA A 1 225 ? -1.297 -1.324 20.502 1.00 81.00 225 ALA A O 1
ATOM 1660 N N . ILE A 1 226 ? -0.273 -3.025 19.442 1.00 84.94 226 ILE A N 1
ATOM 1661 C CA . ILE A 1 226 ? -0.768 -4.061 20.367 1.00 84.94 226 ILE A CA 1
ATOM 1662 C C . ILE A 1 226 ? 0.218 -4.494 21.453 1.00 84.94 226 ILE A C 1
ATOM 1664 O O . ILE A 1 226 ? -0.191 -5.054 22.470 1.00 84.94 226 ILE A O 1
ATOM 1668 N N . GLY A 1 227 ? 1.516 -4.231 21.284 1.00 87.75 227 GLY A N 1
ATOM 1669 C CA . GLY A 1 227 ? 2.541 -4.732 22.194 1.00 87.75 227 GLY A CA 1
ATOM 1670 C C . GLY A 1 227 ? 2.604 -6.262 22.187 1.00 87.75 227 GLY A C 1
ATOM 1671 O O . GLY A 1 227 ? 2.925 -6.872 21.172 1.00 87.75 227 GLY A O 1
ATOM 1672 N N . LYS A 1 228 ? 2.332 -6.897 23.332 1.00 85.94 228 LYS A N 1
ATOM 1673 C CA . LYS A 1 228 ? 2.306 -8.363 23.442 1.00 85.94 228 LYS A CA 1
ATOM 1674 C C . LYS A 1 228 ? 0.928 -8.886 23.046 1.00 85.94 228 LYS A C 1
ATOM 1676 O O . LYS A 1 228 ? -0.021 -8.698 23.802 1.00 85.94 228 LYS A O 1
ATOM 1681 N N . THR A 1 229 ? 0.841 -9.598 21.924 1.00 82.81 229 THR A N 1
ATOM 1682 C CA . THR A 1 229 ? -0.416 -10.130 21.366 1.00 82.81 229 THR A CA 1
ATOM 1683 C C . THR A 1 229 ? -1.250 -10.914 22.377 1.00 82.81 229 THR A C 1
ATOM 1685 O O . THR A 1 229 ? -2.440 -10.668 22.503 1.00 82.81 229 THR A O 1
ATOM 1688 N N . GLU A 1 230 ? -0.621 -11.778 23.177 1.00 83.75 230 GLU A N 1
ATOM 1689 C CA . GLU A 1 230 ? -1.289 -12.589 24.213 1.00 83.75 230 GLU A CA 1
ATOM 1690 C C . GLU A 1 230 ? -1.965 -11.758 25.318 1.00 83.75 230 GLU A C 1
ATOM 1692 O O . GLU A 1 230 ? -2.811 -12.260 26.053 1.00 83.75 230 GLU A O 1
ATOM 1697 N N . GLN A 1 231 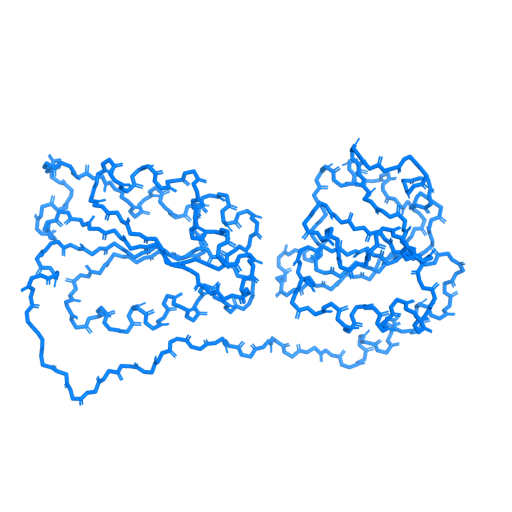? -1.557 -10.497 25.481 1.00 88.12 231 GLN A N 1
ATOM 1698 C CA . GLN A 1 231 ? -2.040 -9.597 26.529 1.00 88.12 231 GLN A CA 1
ATOM 1699 C C . GLN A 1 231 ? -2.981 -8.519 25.990 1.00 88.12 231 GLN A C 1
ATOM 1701 O O . GLN A 1 231 ? -3.572 -7.785 26.785 1.00 88.12 231 GLN A O 1
ATOM 1706 N N . PHE A 1 232 ? -3.103 -8.401 24.667 1.00 90.81 232 PHE A N 1
ATOM 1707 C CA . PHE A 1 232 ? -3.891 -7.366 24.022 1.00 90.81 232 PHE A CA 1
ATOM 1708 C C . PHE A 1 232 ? -5.367 -7.765 23.976 1.00 90.81 232 PHE A C 1
ATOM 1710 O O . PHE A 1 232 ? -5.719 -8.763 23.356 1.00 90.81 232 PHE A O 1
ATOM 1717 N N . CYS A 1 233 ? -6.230 -6.969 24.617 1.00 92.31 233 CYS A N 1
ATOM 1718 C CA . CYS A 1 233 ? -7.681 -7.200 24.681 1.00 92.31 233 CYS A CA 1
ATOM 1719 C C . CYS A 1 233 ? -8.044 -8.655 25.073 1.00 92.31 233 CYS A C 1
ATOM 1721 O O . CYS A 1 233 ? -8.766 -9.329 24.337 1.00 92.31 233 CYS A O 1
ATOM 1723 N N . PRO A 1 234 ? -7.569 -9.170 26.225 1.00 92.50 234 PRO A N 1
ATOM 1724 C CA . PRO A 1 234 ? -7.556 -10.609 26.526 1.00 92.50 234 PRO A CA 1
ATOM 1725 C C . PRO A 1 234 ? -8.947 -11.249 26.645 1.00 92.50 234 PRO A C 1
ATOM 1727 O O . PRO A 1 234 ? -9.076 -12.467 26.565 1.00 92.50 234 PRO A O 1
ATOM 1730 N N . ASN A 1 235 ? -9.985 -10.437 26.855 1.00 93.38 235 ASN A N 1
ATOM 1731 C CA . ASN A 1 235 ? -11.370 -10.887 26.994 1.00 93.38 235 ASN A CA 1
ATOM 1732 C C . ASN A 1 235 ? -12.215 -10.609 25.741 1.00 93.38 235 ASN A C 1
ATOM 1734 O O . ASN A 1 235 ? -13.402 -10.942 25.724 1.00 93.38 235 ASN A O 1
ATOM 1738 N N . ALA A 1 236 ? -11.640 -9.972 24.717 1.00 96.56 236 ALA A N 1
ATOM 1739 C CA . ALA A 1 236 ? -12.385 -9.529 23.555 1.00 96.56 236 ALA A CA 1
ATOM 1740 C C . ALA A 1 236 ? -12.522 -10.645 22.519 1.00 96.56 236 ALA A C 1
ATOM 1742 O O . ALA A 1 236 ? -11.553 -11.300 22.137 1.00 96.56 236 ALA A O 1
ATOM 1743 N N . LYS A 1 237 ? -13.731 -10.804 21.980 1.00 97.19 237 LYS A N 1
ATOM 1744 C CA . LYS A 1 237 ? -13.898 -11.424 20.661 1.00 97.19 237 LYS A CA 1
ATOM 1745 C C . LYS A 1 237 ? -13.388 -10.454 19.597 1.00 97.19 237 LYS A C 1
ATOM 1747 O O . LYS A 1 237 ? -13.458 -9.243 19.792 1.00 97.19 237 LYS A O 1
ATOM 1752 N N . ILE A 1 238 ? -12.915 -10.962 18.464 1.00 96.31 238 ILE A N 1
ATOM 1753 C CA . ILE A 1 238 ? -12.360 -10.129 17.393 1.00 96.31 238 ILE A CA 1
ATOM 1754 C C . ILE A 1 238 ? -13.161 -10.349 16.113 1.00 96.31 238 ILE A C 1
ATOM 1756 O O . ILE A 1 238 ? -13.344 -11.480 15.669 1.00 96.31 238 ILE A O 1
ATOM 1760 N N . ILE A 1 239 ? -13.625 -9.252 15.521 1.00 97.50 239 ILE A N 1
ATOM 1761 C CA . ILE A 1 239 ? -14.067 -9.192 14.127 1.00 97.50 239 ILE A CA 1
ATOM 1762 C C . ILE A 1 239 ? -12.945 -8.489 13.376 1.00 97.50 239 ILE A C 1
ATOM 1764 O O . ILE A 1 239 ? -12.641 -7.342 13.694 1.00 97.50 239 ILE A O 1
ATOM 1768 N N . HIS A 1 240 ? -12.335 -9.147 12.392 1.00 96.94 240 HIS A N 1
ATOM 1769 C CA . HIS A 1 240 ? -11.247 -8.566 11.606 1.00 96.94 240 HIS A CA 1
ATOM 1770 C C . HIS A 1 240 ? -11.623 -8.530 10.131 1.00 96.94 240 HIS A C 1
ATOM 1772 O O . HIS A 1 240 ? -11.896 -9.561 9.520 1.00 96.94 240 HIS A O 1
ATOM 1778 N N . VAL A 1 241 ? -11.671 -7.320 9.576 1.00 96.12 241 VAL A N 1
ATOM 1779 C CA . VAL A 1 241 ? -11.964 -7.074 8.166 1.00 96.12 241 VAL A CA 1
ATOM 1780 C C . VAL A 1 241 ? -10.742 -6.452 7.514 1.00 96.12 241 VAL A C 1
ATOM 1782 O O . VAL A 1 241 ? -10.397 -5.302 7.800 1.00 96.12 241 VAL A O 1
ATOM 1785 N N . ASP A 1 242 ? -10.128 -7.199 6.603 1.00 95.81 242 ASP A N 1
ATOM 1786 C CA . ASP A 1 242 ? -9.024 -6.734 5.773 1.00 95.81 242 ASP A CA 1
ATOM 1787 C C . ASP A 1 242 ? -9.212 -7.186 4.318 1.00 95.81 242 ASP A C 1
ATOM 1789 O O . ASP A 1 242 ? -9.862 -8.194 4.035 1.00 95.81 242 ASP A O 1
ATOM 1793 N N . ILE A 1 243 ? -8.666 -6.407 3.384 1.00 95.44 243 ILE A N 1
ATOM 1794 C CA . ILE A 1 243 ? -8.655 -6.748 1.957 1.00 95.44 243 ILE A CA 1
ATOM 1795 C C . ILE A 1 243 ? -7.564 -7.776 1.635 1.00 95.44 243 ILE A C 1
ATOM 1797 O O . ILE A 1 243 ? -7.636 -8.453 0.609 1.00 95.44 243 ILE A O 1
ATOM 1801 N N . ASP A 1 244 ? -6.541 -7.864 2.487 1.00 94.06 244 ASP A N 1
ATOM 1802 C CA . ASP A 1 244 ? -5.407 -8.760 2.348 1.00 94.06 244 ASP A CA 1
ATOM 1803 C C . ASP A 1 244 ? -5.590 -9.998 3.228 1.00 94.06 244 ASP A C 1
ATOM 1805 O O . ASP A 1 244 ? -5.496 -9.950 4.453 1.00 94.06 244 ASP A O 1
ATOM 1809 N N . ARG A 1 245 ? -5.829 -11.147 2.591 1.00 91.25 245 ARG A N 1
ATOM 1810 C CA . ARG A 1 245 ? -6.064 -12.406 3.303 1.00 91.25 245 ARG A CA 1
ATOM 1811 C C . ARG A 1 245 ? -4.866 -12.832 4.154 1.00 91.25 245 ARG A C 1
ATOM 1813 O O . ARG A 1 245 ? -5.076 -13.542 5.129 1.00 91.25 245 ARG A O 1
ATOM 1820 N N . SER A 1 246 ? -3.638 -12.426 3.812 1.00 91.75 246 SER A N 1
ATOM 1821 C CA . SER A 1 246 ? -2.466 -12.769 4.629 1.00 91.75 246 SER A CA 1
ATOM 1822 C C . SER A 1 246 ? -2.389 -12.001 5.947 1.00 91.75 246 SER A C 1
ATOM 1824 O O . SER A 1 246 ? -1.593 -12.373 6.798 1.00 91.75 246 SER A O 1
ATOM 1826 N N . GLU A 1 247 ? -3.185 -10.941 6.116 1.00 91.75 247 GLU A N 1
ATOM 1827 C CA . GLU A 1 247 ? -3.287 -10.189 7.375 1.00 91.75 247 GLU A CA 1
ATOM 1828 C C . GLU A 1 247 ? -4.353 -10.776 8.318 1.00 91.75 247 GLU A C 1
ATOM 1830 O O . GLU A 1 247 ? -4.444 -10.354 9.467 1.00 91.75 247 GLU A O 1
ATOM 1835 N N . LEU A 1 248 ? -5.158 -11.743 7.859 1.00 88.88 248 LEU A N 1
ATOM 1836 C CA . LEU A 1 248 ? -6.176 -12.409 8.672 1.00 88.88 248 LEU A CA 1
ATOM 1837 C C . LEU A 1 248 ? -5.572 -13.651 9.353 1.00 88.88 248 LEU A C 1
ATOM 1839 O O . LEU A 1 248 ? -5.368 -14.675 8.693 1.00 88.88 248 LEU A O 1
ATOM 1843 N N . GLY A 1 249 ? -5.301 -13.566 10.660 1.00 75.88 249 GLY A N 1
ATOM 1844 C CA . GLY A 1 249 ? -4.715 -14.650 11.464 1.00 75.88 249 GLY A CA 1
ATOM 1845 C C . GLY A 1 249 ? -4.529 -14.285 12.927 1.00 75.88 249 GLY A C 1
ATOM 1846 O O . GLY A 1 249 ? -3.653 -13.438 13.199 1.00 75.88 249 GLY A O 1
#

Radius of gyration: 21.95 Å; chains: 1; bounding box: 55×31×64 Å

pLDDT: mean 95.83, std 3.55, range [75.88, 98.81]

Sequence (249 aa):
IAQGMARTEGKPAVCMACSGPGATNLITAIADARLDSIPLVCITGQVPASMIGTDAFQEVDTYGISIPITKHNYLVRNIAELPQVISDAFRIAQSGRPGPVWIDIPKDVQAATIELDALPEPGARMAAPEFDSASVREAAAMINAAQRPVLYLGGGVINAPEQIRQLAEKANLPTTQTLMALGMLPKAHPLSLGMLGMHGARSTNFILQEADLLVVLGARFDDRAIGKTEQFCPNAKIIHVDIDRSELG

Secondary structure (DSSP, 8-state):
-HHHHHHHHSS-EEEEE-TTHHHHTTHHHHHHHHHTT--EEEEEEES-GGGTTTT-TT---HHHHHGGG-SEEEE--STTTHHHHHHHHHHHHHSSS--EEEEEEEHHHHH-----SSPPPP-PPPPPPP--HHHHHHHHHHHHH-SSEEEEE-GGGTT-HHHHHHHHHHTT--EEE-GGGTTSS-TTSTTEEEE-STTS-HHHHHHHHH-SEEEEES----HHHHSSGGGSSTT-EEEEE-S-GGG--

InterPro domains:
  IPR012000 Thiam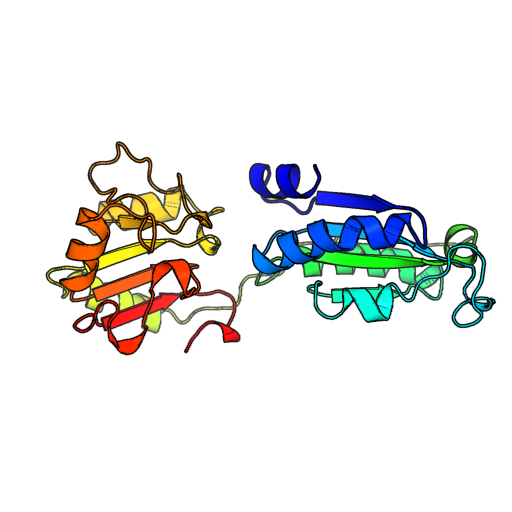ine pyrophosphate enzyme, central domain [PF00205] (136-249)
  IPR012001 Thiamine pyrophosphate enzyme, N-terminal TPP-binding domain [PF02776] (1-63)
  IPR029035 DHS-like NAD/FAD-binding domain superfamily [SSF52467] (130-249)
  IPR029061 Thiamin diphosphate-binding fold [SSF52518] (2-122)
  IPR045229 Thiamine pyrophosphate enzyme [PTHR18968] (2-249)